Protein AF-A0A814CI41-F1 (afdb_monomer_lite)

Secondary structure (DSSP, 8-state):
-----S--HHHHHHHIIIIITT-SSS---EEEEE-TTSSHHHHHHHSSS-EEEEESS--GGG--TT-SEEEEEEE-GGGTTTTTPPPHHHHHH--S-EEEE-TT--EEEE---S-EEEEESSPPPTTSSSSPPEEE--SHHHHHHHHHHHHHHHHHHHHHHTT-TT--------SEEEETTEEEEEETTEEEEEE---TT-------TTSS--HHHHHHHHHHHHHHHHHH-SSHHHHHHHHHHHHHHHHHTT--HHHHHHHHHHHHHHTT-HHHHHH--HHHHHHHHHHHHHHHHHHHGGGS----SSSSSSSS--S----------

Radius of gyration: 30.81 Å; chains: 1; bounding box: 78×93×75 Å

Organism: NCBI:txid392033

pLDDT: mean 75.61, std 17.95, range [30.77, 96.94]

InterPro domains:
  IPR027417 P-loop containing nucleoside triphosphate hydrolase [G3DSA:3.40.50.300] (6-83)
  IPR027417 P-loop containing nucleoside triphosphate hydrolase [SSF52540] (20-53)
  IPR058912 Helix-turn-helix domain, animal [PF26215] (204-264)

Sequence (328 aa):
MYSNNGATSREVVNHWINKEFNCTLQAKHLILIGSPGTGKTSFAKSLPSHYNYFNGKWRLNLWKNFARYSAFDNIGWDQFEEKGYPKKKDISTQDEPFNATDDIEIVLGIDCTQPAIIFSKPGPPEGTLGRQPITYEDRCEAALWRQRAIIYRMALIDQENEKDSNNHINYTIHESIEFLDVLIENVEGKLNTTVFRKPAAEPYILPYTSNHPRLTHSNTIYTALLRGIRLCSDVHTFDQERLNIEIALFFNGYPRNFIRRHFKEFFKNHNSSPIYQNLDEQRYKELHLQLVNESLTDDQRQLPSNQQSVTEQHKNSHTKEKPKNEKK

Structure (mmCIF, N/CA/C/O backbone):
data_AF-A0A814CI41-F1
#
_entry.id   AF-A0A814CI41-F1
#
loop_
_atom_site.group_PDB
_atom_site.id
_atom_site.type_symbol
_atom_site.label_atom_id
_atom_site.label_alt_id
_atom_site.label_comp_id
_atom_site.label_asym_id
_atom_site.label_entity_id
_atom_site.label_seq_id
_atom_site.pdbx_PDB_ins_code
_atom_site.Cartn_x
_atom_site.Cartn_y
_atom_site.Cartn_z
_atom_site.occupancy
_atom_site.B_iso_or_equiv
_atom_site.auth_seq_id
_atom_site.auth_comp_id
_atom_site.auth_asym_id
_atom_site.auth_atom_id
_atom_site.pdbx_PDB_model_num
ATOM 1 N N . MET A 1 1 ? -29.835 -0.882 37.837 1.00 30.77 1 MET A N 1
ATOM 2 C CA . MET A 1 1 ? -30.710 -2.048 38.018 1.00 30.77 1 MET A CA 1
ATOM 3 C C . MET A 1 1 ? -31.081 -2.569 36.643 1.00 30.77 1 MET A C 1
ATOM 5 O O . MET A 1 1 ? -31.847 -1.906 35.969 1.00 30.77 1 MET A O 1
ATOM 9 N N . TYR A 1 2 ? -30.499 -3.687 36.215 1.00 37.66 2 TYR A N 1
ATOM 10 C CA . TYR A 1 2 ? -31.101 -4.566 35.210 1.00 37.66 2 TYR A CA 1
ATOM 11 C C . TYR A 1 2 ? -30.795 -5.984 35.687 1.00 37.66 2 TYR A C 1
ATOM 13 O O . TYR A 1 2 ? -29.678 -6.474 35.566 1.00 37.66 2 TYR A O 1
ATOM 21 N N . SER A 1 3 ? -31.768 -6.536 36.405 1.00 36.75 3 SER A N 1
ATOM 22 C CA . SER A 1 3 ? -31.890 -7.963 36.686 1.00 36.75 3 SER A CA 1
ATOM 23 C C . SER A 1 3 ? -32.434 -8.629 35.419 1.00 36.75 3 SER A C 1
ATOM 25 O O . SER A 1 3 ? -33.199 -7.988 34.698 1.00 36.75 3 SER A O 1
ATOM 27 N N . ASN A 1 4 ? -32.021 -9.868 35.152 1.00 41.38 4 ASN A N 1
ATOM 28 C CA . ASN A 1 4 ? -32.371 -10.708 34.000 1.00 41.38 4 ASN A CA 1
ATOM 29 C C . ASN A 1 4 ? -33.882 -10.757 33.686 1.00 41.38 4 ASN A C 1
ATOM 31 O O . ASN A 1 4 ? -34.562 -11.720 34.023 1.00 41.38 4 ASN A O 1
ATOM 35 N N . ASN A 1 5 ? -34.407 -9.757 32.977 1.00 44.66 5 ASN A N 1
ATOM 36 C CA . ASN A 1 5 ? -35.776 -9.750 32.454 1.00 44.66 5 ASN A CA 1
ATOM 37 C C . ASN A 1 5 ? -35.807 -10.254 31.001 1.00 44.66 5 ASN A C 1
ATOM 39 O O . ASN A 1 5 ? -36.331 -9.575 30.125 1.00 44.66 5 ASN A O 1
ATOM 43 N N . GLY A 1 6 ? -35.186 -11.405 30.722 1.00 52.41 6 GLY A N 1
ATOM 44 C CA . GLY A 1 6 ? -35.285 -12.087 29.420 1.00 52.41 6 GLY A CA 1
ATOM 45 C C . GLY A 1 6 ? -34.717 -11.343 28.201 1.00 52.41 6 GLY A C 1
ATOM 46 O O . GLY A 1 6 ? -34.861 -11.833 27.087 1.00 52.41 6 GLY A O 1
ATOM 47 N N . ALA A 1 7 ? -34.079 -10.185 28.389 1.00 58.47 7 ALA A N 1
ATOM 48 C CA . ALA A 1 7 ? -33.461 -9.436 27.304 1.00 58.47 7 ALA A CA 1
ATOM 49 C C . ALA A 1 7 ? -32.218 -10.172 26.792 1.00 58.47 7 ALA A C 1
ATOM 51 O O . ALA A 1 7 ? -31.351 -10.578 27.568 1.00 58.47 7 ALA A O 1
ATOM 52 N N . THR A 1 8 ? -32.118 -10.316 25.476 1.00 72.25 8 THR A N 1
ATOM 53 C CA . THR A 1 8 ? -30.939 -10.899 24.829 1.00 72.25 8 THR A CA 1
ATOM 54 C C . THR A 1 8 ? -29.715 -9.999 25.039 1.00 72.25 8 THR A C 1
ATOM 56 O O . THR A 1 8 ? -29.840 -8.773 25.109 1.00 72.25 8 THR A O 1
ATOM 59 N N . SER A 1 9 ? -28.503 -10.569 25.061 1.00 67.56 9 SER A N 1
ATOM 60 C CA . SER A 1 9 ? -27.244 -9.799 25.141 1.00 67.56 9 SER A CA 1
ATOM 61 C C . SER A 1 9 ? -27.184 -8.672 24.097 1.00 67.56 9 SER A C 1
ATOM 63 O O . SER A 1 9 ? -26.696 -7.573 24.364 1.00 67.56 9 SER A O 1
ATOM 65 N N . ARG A 1 10 ? -27.776 -8.911 22.921 1.00 66.81 10 ARG A N 1
ATOM 66 C CA . ARG A 1 10 ? -27.940 -7.941 21.834 1.00 66.81 10 ARG A CA 1
ATOM 67 C C . ARG A 1 10 ? -28.799 -6.731 22.213 1.00 66.81 10 ARG A C 1
ATOM 69 O O . ARG A 1 10 ? -28.442 -5.607 21.862 1.00 66.81 10 ARG A O 1
ATOM 76 N N . GLU A 1 11 ? -29.928 -6.933 22.883 1.00 74.81 11 GLU A N 1
ATOM 77 C CA . GLU A 1 11 ? -30.830 -5.846 23.291 1.00 74.81 11 GLU A CA 1
ATOM 78 C C . GLU A 1 11 ? -30.194 -4.969 24.364 1.00 74.81 11 GLU A C 1
ATOM 80 O O . GLU A 1 11 ? -30.285 -3.743 24.284 1.00 74.81 11 GLU A O 1
ATOM 85 N N . VAL A 1 12 ? -29.477 -5.580 25.309 1.00 74.31 12 VAL A N 1
ATOM 86 C CA . VAL A 1 12 ? -28.766 -4.858 26.371 1.00 74.31 12 VAL A CA 1
ATOM 87 C C . VAL A 1 12 ? -27.669 -3.966 25.786 1.00 74.31 12 VAL A C 1
ATOM 89 O O . VAL A 1 12 ? -27.582 -2.789 26.136 1.00 74.31 12 VAL A O 1
ATOM 92 N N . VAL A 1 13 ? -26.872 -4.485 24.844 1.00 76.25 13 VAL A N 1
ATOM 93 C CA . VAL A 1 13 ? -25.817 -3.701 24.179 1.00 76.25 13 VAL A CA 1
ATOM 94 C C . VAL A 1 13 ? -26.411 -2.586 23.318 1.00 76.25 13 VAL A C 1
ATOM 96 O O . VAL A 1 13 ? -25.963 -1.447 23.407 1.00 76.25 13 VAL A O 1
ATOM 99 N N . ASN A 1 14 ? -27.445 -2.868 22.519 1.00 75.94 14 ASN A N 1
ATOM 100 C CA . ASN A 1 14 ? -28.095 -1.845 21.693 1.00 75.94 14 ASN A CA 1
ATOM 101 C C . ASN A 1 14 ? -28.719 -0.731 22.548 1.00 75.94 14 ASN A C 1
ATOM 103 O O . ASN A 1 14 ? -28.610 0.447 22.213 1.00 75.94 14 ASN A O 1
ATOM 107 N N . HIS A 1 15 ? -29.360 -1.091 23.661 1.00 79.12 15 HIS A N 1
ATOM 108 C CA . HIS A 1 15 ? -29.884 -0.119 24.612 1.00 79.12 15 HIS A CA 1
ATOM 109 C C . HIS A 1 15 ? -28.763 0.746 25.189 1.00 79.12 15 HIS A C 1
ATOM 111 O O . HIS A 1 15 ? -28.891 1.968 25.222 1.00 79.12 15 HIS A O 1
ATOM 117 N N . TRP A 1 16 ? -27.652 0.123 25.588 1.00 82.81 16 TRP A N 1
ATOM 118 C CA . TRP A 1 16 ? -26.494 0.836 26.109 1.00 82.81 16 TRP A CA 1
ATOM 119 C C . TRP A 1 16 ? -25.911 1.814 25.083 1.00 82.81 16 TRP A C 1
ATOM 121 O O . TRP A 1 16 ? -25.739 2.984 25.406 1.00 82.81 16 TRP A O 1
ATOM 131 N N . ILE A 1 17 ? -25.694 1.391 23.833 1.00 79.06 17 ILE A N 1
ATOM 132 C CA . ILE A 1 17 ? -25.178 2.268 22.766 1.00 79.06 17 ILE A CA 1
ATOM 133 C C . ILE A 1 17 ? -26.119 3.456 22.532 1.00 79.06 17 ILE A C 1
ATOM 135 O O . ILE A 1 17 ? -25.678 4.599 22.447 1.00 79.06 17 ILE A O 1
ATOM 139 N N . ASN A 1 18 ? -27.423 3.204 22.432 1.00 78.31 18 ASN A N 1
ATOM 140 C CA . ASN A 1 18 ? -28.362 4.247 22.031 1.00 78.31 18 ASN A CA 1
ATOM 141 C C . ASN A 1 18 ? -28.692 5.219 23.168 1.00 78.31 18 ASN A C 1
ATOM 143 O O . ASN A 1 18 ? -28.863 6.411 22.911 1.00 78.31 18 ASN A O 1
ATOM 147 N N . LYS A 1 19 ? -28.788 4.727 24.410 1.00 76.75 19 LYS A N 1
ATOM 148 C CA . LYS A 1 19 ? -29.213 5.533 25.563 1.00 76.75 19 LYS A CA 1
ATOM 149 C C . LYS A 1 19 ? -28.080 5.952 26.485 1.00 76.75 19 LYS A C 1
ATOM 151 O O . LYS A 1 19 ? -28.094 7.075 26.956 1.00 76.75 19 LYS A O 1
ATOM 156 N N . GLU A 1 20 ? -27.126 5.072 26.764 1.00 74.75 20 GLU A N 1
ATOM 157 C CA . GLU A 1 20 ? -26.154 5.276 27.847 1.00 74.75 20 GLU A CA 1
ATOM 158 C C . GLU A 1 20 ? -24.816 5.811 27.328 1.00 74.75 20 GLU A C 1
ATOM 160 O O . GLU A 1 20 ? -24.228 6.693 27.941 1.00 74.75 20 GLU A O 1
ATOM 165 N N . PHE A 1 21 ? -24.358 5.346 26.163 1.00 75.94 21 PHE A N 1
ATOM 166 C CA . PHE A 1 21 ? -23.119 5.805 25.523 1.00 75.94 21 PHE A CA 1
ATOM 167 C C . PHE A 1 21 ? -23.202 7.252 25.006 1.00 75.94 21 PHE A C 1
ATOM 169 O O . PHE A 1 21 ? -22.187 7.923 24.807 1.00 75.94 21 PHE A O 1
ATOM 176 N N . ASN A 1 22 ? -24.419 7.745 24.777 1.00 69.50 22 ASN A N 1
ATOM 177 C CA . ASN A 1 22 ? -24.675 9.130 24.387 1.00 69.50 22 ASN A CA 1
ATOM 178 C C . ASN A 1 22 ? -24.911 10.060 25.589 1.00 69.50 22 ASN A C 1
ATOM 180 O O . ASN A 1 22 ? -24.949 11.274 25.404 1.00 69.50 22 ASN A O 1
ATOM 184 N N . CYS A 1 23 ? -25.058 9.526 26.805 1.00 67.56 23 CYS A N 1
ATOM 185 C CA . CYS A 1 23 ? -25.254 10.330 28.007 1.00 67.56 23 CYS A CA 1
ATOM 186 C C . CYS A 1 23 ? -23.907 10.733 28.615 1.00 67.56 23 CYS A C 1
ATOM 188 O O . CYS A 1 23 ? -23.109 9.880 28.981 1.00 67.56 23 CYS A O 1
ATOM 190 N N . THR A 1 24 ? -23.680 12.037 28.774 1.00 56.06 24 THR A N 1
ATOM 191 C CA . THR A 1 24 ? -22.431 12.605 29.315 1.00 56.06 24 THR A CA 1
ATOM 192 C C . THR A 1 24 ? -22.417 12.756 30.836 1.00 56.06 24 THR A C 1
ATOM 194 O O . THR A 1 24 ? -21.354 12.928 31.413 1.00 56.06 24 THR A O 1
ATOM 197 N N . LEU A 1 25 ? -23.581 12.707 31.495 1.00 57.28 25 LEU A N 1
ATOM 198 C CA . LEU A 1 25 ? -23.703 13.012 32.928 1.00 57.28 25 LEU A CA 1
ATOM 199 C C . LEU A 1 25 ? -23.540 11.792 33.847 1.00 57.28 25 LEU A C 1
ATOM 201 O O . LEU A 1 25 ? -23.241 11.970 35.020 1.00 57.28 25 LEU A O 1
ATOM 205 N N . GLN A 1 26 ? -23.787 10.578 33.343 1.00 62.91 26 GLN A N 1
ATOM 206 C CA . GLN A 1 26 ? -23.716 9.312 34.095 1.00 62.91 26 GLN A CA 1
ATOM 207 C C . GLN A 1 26 ? -23.470 8.142 33.132 1.00 62.91 26 GLN A C 1
ATOM 209 O O . GLN A 1 26 ? -24.287 7.222 33.003 1.00 62.91 26 GLN A O 1
ATOM 214 N N . ALA A 1 27 ? -22.389 8.220 32.366 1.00 59.88 27 ALA A N 1
ATOM 215 C CA . ALA A 1 27 ? -22.068 7.226 31.359 1.00 59.88 27 ALA A CA 1
ATOM 216 C C . ALA A 1 27 ? -21.807 5.856 32.004 1.00 59.88 27 ALA A C 1
ATOM 218 O O . ALA A 1 27 ? -20.816 5.622 32.687 1.00 59.88 27 ALA A O 1
ATOM 219 N N . LYS A 1 28 ? -22.702 4.898 31.766 1.00 71.12 28 LYS A N 1
ATOM 220 C CA . LYS A 1 28 ? -22.572 3.558 32.346 1.00 71.12 28 LYS A CA 1
ATOM 221 C C . LYS A 1 28 ? -21.437 2.793 31.675 1.00 71.12 28 LYS A C 1
ATOM 223 O O . LYS A 1 28 ? -21.312 2.814 30.454 1.00 71.12 28 LYS A O 1
ATOM 228 N N . HIS A 1 29 ? -20.672 2.035 32.450 1.00 81.69 29 HIS A N 1
ATOM 229 C CA . HIS A 1 29 ? -19.663 1.123 31.907 1.00 81.69 29 HIS A CA 1
ATOM 230 C C . HIS A 1 29 ? -20.308 -0.119 31.289 1.00 81.69 29 HIS A C 1
ATOM 232 O O . HIS A 1 29 ? -21.340 -0.604 31.765 1.00 81.69 29 HIS A O 1
ATOM 238 N N . LEU A 1 30 ? -19.672 -0.651 30.248 1.00 84.25 30 LEU A N 1
ATOM 239 C CA . LEU A 1 30 ? -20.045 -1.905 29.607 1.00 84.25 30 LEU A CA 1
ATOM 240 C C . LEU A 1 30 ? -18.959 -2.945 29.879 1.00 84.25 30 LEU A C 1
ATOM 242 O O . LEU A 1 30 ? -17.800 -2.748 29.525 1.00 84.25 30 LEU A O 1
ATOM 246 N N . ILE A 1 31 ? -19.328 -4.069 30.488 1.00 84.00 31 ILE A N 1
ATOM 247 C CA . ILE A 1 31 ? -18.398 -5.174 30.738 1.00 84.00 31 ILE A CA 1
ATOM 248 C C . ILE A 1 31 ? -18.774 -6.327 29.826 1.00 84.00 31 ILE A C 1
ATOM 250 O O . ILE A 1 31 ? -19.887 -6.849 29.901 1.00 84.00 31 ILE A O 1
ATOM 254 N N . LEU A 1 32 ? -17.833 -6.714 28.970 1.00 82.38 32 LEU A N 1
ATOM 255 C CA . LEU A 1 32 ? -18.006 -7.789 28.004 1.00 82.38 32 LEU A CA 1
ATOM 256 C C . LEU A 1 32 ? -17.125 -8.971 28.405 1.00 82.38 32 LEU A C 1
ATOM 258 O O . LEU A 1 32 ? -15.894 -8.878 28.396 1.00 82.38 32 LEU A O 1
ATOM 262 N N . ILE A 1 33 ? -17.759 -10.098 28.726 1.00 82.06 33 ILE A N 1
ATOM 263 C CA . ILE A 1 33 ? -17.076 -11.327 29.134 1.00 82.06 33 ILE A CA 1
ATOM 264 C C . ILE A 1 33 ? -17.203 -12.363 28.021 1.00 82.06 33 ILE A C 1
ATOM 266 O O . ILE A 1 33 ? -18.287 -12.624 27.510 1.00 82.06 33 ILE A O 1
ATOM 270 N N . GLY A 1 34 ? -16.086 -12.982 27.643 1.00 75.19 34 GLY A N 1
ATOM 271 C CA . GLY A 1 34 ? -16.104 -14.105 26.707 1.00 75.19 34 GLY A CA 1
ATOM 272 C C . GLY A 1 34 ? -14.714 -14.596 26.317 1.00 75.19 34 GLY A C 1
ATOM 273 O O . GLY A 1 34 ? -13.706 -13.916 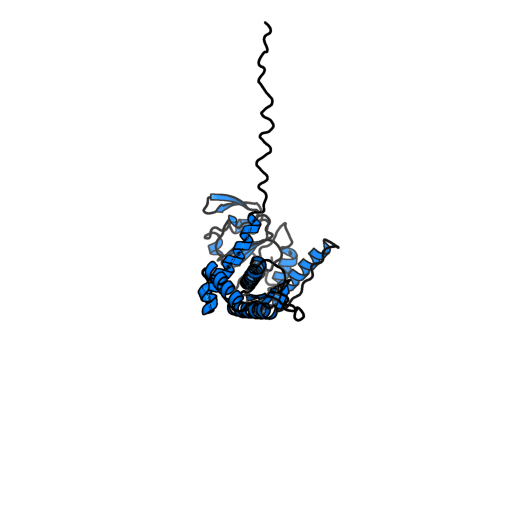26.538 1.00 75.19 34 GLY A O 1
ATOM 274 N N . SER A 1 35 ? -14.653 -15.762 25.678 1.00 76.00 35 SER A N 1
ATOM 275 C CA . SER A 1 35 ? -13.421 -16.391 25.170 1.00 76.00 35 SER A CA 1
ATOM 276 C C . SER A 1 35 ? -12.645 -15.508 24.174 1.00 76.00 35 SER A C 1
ATOM 278 O O . SER A 1 35 ? -13.193 -14.535 23.650 1.00 76.00 35 SER A O 1
ATOM 280 N N . PRO A 1 36 ? -11.342 -15.753 23.916 1.00 73.81 36 PRO A N 1
ATOM 281 C CA . PRO A 1 36 ? -10.613 -14.995 22.901 1.00 73.81 36 PRO A CA 1
ATOM 282 C C . PRO A 1 36 ? -11.243 -15.278 21.531 1.00 73.81 36 PRO A C 1
ATOM 284 O O . PRO A 1 36 ? -11.780 -16.360 21.308 1.00 73.81 36 PRO A O 1
ATOM 287 N N . GLY A 1 37 ? -11.213 -14.304 20.623 1.00 73.12 37 GLY A N 1
ATOM 288 C CA . GLY A 1 37 ? -11.790 -14.476 19.285 1.00 73.12 37 GLY A CA 1
ATOM 289 C C . GLY A 1 37 ? -13.312 -14.305 19.192 1.00 73.12 37 GLY A C 1
ATOM 290 O O . GLY A 1 37 ? -13.844 -14.375 18.092 1.00 73.12 37 GLY A O 1
ATOM 291 N N . THR A 1 38 ? -14.020 -13.986 20.283 1.00 75.69 38 THR A N 1
ATOM 292 C CA . THR A 1 38 ? -15.470 -13.687 20.240 1.00 75.69 38 THR A CA 1
ATOM 293 C C . THR A 1 38 ? -15.813 -12.303 19.665 1.00 75.69 38 THR A C 1
ATOM 295 O O . THR A 1 38 ? -16.943 -11.851 19.769 1.00 75.69 38 THR A O 1
ATOM 298 N N . GLY A 1 39 ? -14.844 -11.577 19.098 1.00 77.81 39 GLY A N 1
ATOM 299 C CA . GLY A 1 39 ? -15.084 -10.268 18.477 1.00 77.81 39 GLY A CA 1
ATOM 300 C C . GLY A 1 39 ? -15.233 -9.086 19.444 1.00 77.81 39 GLY A C 1
ATOM 301 O O . GLY A 1 39 ? -15.402 -7.965 18.984 1.00 77.81 39 GLY A O 1
ATOM 302 N N . LYS A 1 40 ? -15.094 -9.291 20.761 1.00 83.25 40 LYS A N 1
ATOM 303 C CA . LYS A 1 40 ? -15.156 -8.236 21.795 1.00 83.25 40 LYS A CA 1
ATOM 304 C C . LYS A 1 40 ? -14.287 -7.010 21.477 1.00 83.25 40 LYS A C 1
ATOM 306 O O . LYS A 1 40 ? -14.782 -5.889 21.411 1.00 83.25 40 LYS A O 1
ATOM 311 N N . THR A 1 41 ? -13.004 -7.232 21.204 1.00 82.31 41 THR A N 1
ATOM 312 C CA . THR A 1 41 ? -12.058 -6.171 20.838 1.00 82.31 41 THR A CA 1
ATOM 313 C C . THR A 1 41 ? -12.484 -5.458 19.556 1.00 82.31 41 THR A C 1
ATOM 315 O O . THR A 1 41 ? -12.445 -4.233 19.480 1.00 82.31 41 THR A O 1
ATOM 318 N N . SER A 1 42 ? -12.920 -6.219 18.546 1.00 78.56 42 SER A N 1
ATOM 319 C CA . SER A 1 42 ? -13.418 -5.669 17.282 1.00 78.56 42 SER A CA 1
ATOM 320 C C . SER A 1 42 ? -14.662 -4.809 17.495 1.00 78.56 42 SER A C 1
ATOM 322 O O . SER A 1 42 ? -14.771 -3.764 16.866 1.00 78.56 42 SER A O 1
ATOM 324 N N . PHE A 1 43 ? -15.546 -5.198 18.417 1.00 82.81 43 PHE A N 1
ATOM 325 C CA . PHE A 1 43 ? -16.722 -4.424 18.794 1.00 82.81 43 PHE A CA 1
ATOM 326 C C . PHE A 1 43 ? -16.343 -3.069 19.403 1.00 82.81 43 PHE A C 1
ATOM 328 O O . PHE A 1 43 ? -16.763 -2.050 18.858 1.00 82.81 43 PHE A O 1
ATOM 335 N N . ALA A 1 44 ? -15.500 -3.007 20.446 1.00 85.19 44 ALA A N 1
ATOM 336 C CA . ALA A 1 44 ? -15.123 -1.694 20.992 1.00 85.19 44 ALA A CA 1
ATOM 337 C C . ALA A 1 44 ? -14.396 -0.839 19.961 1.00 85.19 44 ALA A C 1
ATOM 339 O O . ALA A 1 44 ? -14.627 0.358 19.921 1.00 85.19 44 ALA A O 1
ATOM 340 N N . LYS A 1 45 ? -13.558 -1.425 19.099 1.00 82.25 45 LYS A N 1
ATOM 341 C CA . LYS A 1 45 ? -12.884 -0.674 18.027 1.00 82.25 45 LYS A CA 1
ATOM 342 C C . LYS A 1 45 ? -13.829 -0.218 16.910 1.00 82.25 45 LYS A C 1
ATOM 344 O O . LYS A 1 45 ? -13.440 0.630 16.113 1.00 82.25 45 LYS A O 1
ATOM 349 N N . SER A 1 46 ? -15.027 -0.798 16.821 1.00 79.44 46 SER A N 1
ATOM 350 C CA . SER A 1 46 ? -16.041 -0.438 15.825 1.00 79.44 46 SER A CA 1
ATOM 351 C C . SER A 1 46 ? -16.953 0.704 16.261 1.00 79.44 46 SER A C 1
ATOM 353 O O . SER A 1 46 ? -17.659 1.248 15.413 1.00 79.44 46 SER A O 1
ATOM 355 N N . LEU A 1 47 ? -16.958 1.065 17.551 1.00 82.19 47 LEU A N 1
ATOM 356 C CA . LEU A 1 47 ? -17.788 2.165 18.026 1.00 82.19 47 LEU A CA 1
ATOM 357 C C . LEU A 1 47 ? -17.290 3.494 17.444 1.00 82.19 47 LEU A C 1
ATOM 359 O O . LEU A 1 47 ? -16.081 3.714 17.336 1.00 82.19 47 LEU A O 1
ATOM 363 N N . PRO A 1 48 ? -18.211 4.388 17.061 1.00 65.69 48 PRO A N 1
ATOM 364 C CA . PRO A 1 48 ? -17.842 5.680 16.519 1.00 65.69 48 PRO A CA 1
ATOM 365 C C . PRO A 1 48 ? -17.312 6.569 17.643 1.00 65.69 48 PRO A C 1
ATOM 367 O O . PRO A 1 48 ? -17.957 6.680 18.687 1.00 65.69 48 PRO A O 1
ATOM 370 N N . SER A 1 49 ? -16.176 7.228 17.387 1.00 78.69 49 SER A N 1
ATOM 371 C CA . SER A 1 49 ? -15.504 8.305 18.149 1.00 78.69 49 SER A CA 1
ATOM 372 C C . SER A 1 49 ? -14.055 7.966 18.490 1.00 78.69 49 SER A C 1
ATOM 374 O O . SER A 1 49 ? -13.617 6.824 18.391 1.00 78.69 49 SER A O 1
ATOM 376 N N . HIS A 1 50 ? -13.292 8.980 18.897 1.00 81.69 50 HIS A N 1
ATOM 377 C CA . HIS A 1 50 ? -11.977 8.766 19.488 1.00 81.69 50 HIS A CA 1
ATOM 378 C C . HIS A 1 50 ? -12.108 7.959 20.779 1.00 81.69 50 HIS A C 1
ATOM 380 O O . HIS A 1 50 ? -13.026 8.185 21.565 1.00 81.69 50 HIS A O 1
ATOM 386 N N . TYR A 1 51 ? -11.188 7.031 21.005 1.00 89.69 51 TYR A N 1
ATOM 387 C CA . TYR A 1 51 ? -11.175 6.205 22.203 1.00 89.69 51 TYR A CA 1
ATOM 388 C C . TYR A 1 51 ? -9.761 5.980 22.702 1.00 89.69 51 TYR A C 1
ATOM 390 O O . TYR A 1 51 ? -8.804 5.971 21.922 1.00 89.69 51 TYR A O 1
ATOM 398 N N . ASN A 1 52 ? -9.651 5.758 24.005 1.00 88.50 52 ASN A N 1
ATOM 399 C CA . ASN A 1 52 ? -8.439 5.228 24.604 1.00 88.50 52 ASN A CA 1
ATOM 400 C C . ASN A 1 52 ? -8.490 3.701 24.529 1.00 88.50 52 ASN A C 1
ATOM 402 O O . ASN A 1 52 ? -9.538 3.100 24.768 1.00 88.50 52 ASN A O 1
ATOM 406 N N . TYR A 1 53 ? -7.379 3.056 24.184 1.00 91.12 53 TYR A N 1
ATOM 407 C CA . TYR A 1 53 ? -7.311 1.600 24.092 1.00 91.12 53 TYR A CA 1
ATOM 408 C C . TYR A 1 53 ? -6.096 1.074 24.833 1.00 91.12 53 TYR A C 1
ATOM 410 O O . TYR A 1 53 ? -4.960 1.417 24.503 1.00 91.12 53 TYR A O 1
ATOM 418 N N . PHE A 1 54 ? -6.349 0.187 25.786 1.00 88.88 54 PHE A N 1
ATOM 419 C CA . PHE A 1 54 ? -5.330 -0.420 26.623 1.00 88.88 54 PHE A CA 1
ATOM 420 C C . PHE A 1 54 ? -5.423 -1.932 26.504 1.00 88.88 54 PHE A C 1
ATOM 422 O O . PHE A 1 54 ? -6.501 -2.501 26.623 1.00 88.88 54 PHE A O 1
ATOM 429 N N . ASN A 1 55 ? -4.295 -2.591 26.248 1.00 88.25 55 ASN A N 1
ATOM 430 C CA . ASN A 1 55 ? -4.236 -4.041 26.086 1.00 88.25 55 ASN A CA 1
ATOM 431 C C . ASN A 1 55 ? -3.272 -4.631 27.112 1.00 88.25 55 ASN A C 1
ATOM 433 O O . ASN A 1 55 ? -2.066 -4.688 26.875 1.00 88.25 55 ASN A O 1
ATOM 437 N N . GLY A 1 56 ? -3.794 -5.017 28.273 1.00 83.75 56 GLY A N 1
ATOM 438 C CA . GLY A 1 56 ? -3.024 -5.667 29.332 1.00 83.75 56 GLY A CA 1
ATOM 439 C C . GLY A 1 56 ? -1.988 -4.788 30.043 1.00 83.75 56 GLY A C 1
ATOM 440 O O . GLY A 1 56 ? -1.437 -5.240 31.041 1.00 83.75 56 GLY A O 1
ATOM 441 N N . LYS A 1 57 ? -1.735 -3.555 29.583 1.00 83.38 57 LYS A N 1
ATOM 442 C CA . LYS A 1 57 ? -0.857 -2.566 30.231 1.00 83.38 57 LYS A CA 1
ATOM 443 C C . LYS A 1 57 ? -1.431 -1.156 30.125 1.00 83.38 57 LYS A C 1
ATOM 445 O O . LYS A 1 57 ? -1.777 -0.717 29.025 1.00 83.38 57 LYS A O 1
ATOM 450 N N . TRP A 1 58 ? -1.493 -0.471 31.260 1.00 81.81 58 TRP A N 1
ATOM 451 C CA . TRP A 1 58 ? -1.777 0.954 31.314 1.00 81.81 58 TRP A CA 1
ATOM 452 C C . TRP A 1 58 ? -0.568 1.742 30.804 1.00 81.81 58 TRP A C 1
ATOM 454 O O . TRP A 1 58 ? 0.571 1.320 31.000 1.00 81.81 58 TRP A O 1
ATOM 464 N N . ARG A 1 59 ? -0.820 2.841 30.089 1.00 83.06 59 ARG A N 1
ATOM 465 C CA . ARG A 1 59 ? 0.214 3.789 29.661 1.00 83.06 59 ARG A CA 1
ATOM 466 C C . ARG A 1 59 ? -0.382 5.181 29.595 1.00 83.06 59 ARG A C 1
ATOM 468 O O . ARG A 1 59 ? -1.295 5.419 28.801 1.00 83.06 59 ARG A O 1
ATOM 475 N N . LEU A 1 60 ? 0.154 6.102 30.380 1.00 82.56 60 LEU A N 1
ATOM 476 C CA . LEU A 1 60 ? -0.411 7.440 30.508 1.00 82.56 60 LEU A CA 1
ATOM 477 C C . LEU A 1 60 ? -0.263 8.259 29.219 1.00 82.56 60 LEU A C 1
ATOM 479 O O . LEU A 1 60 ? -1.143 9.036 28.870 1.00 82.56 60 LEU A O 1
ATOM 483 N N . ASN A 1 61 ? 0.801 8.023 28.448 1.00 79.88 61 ASN A N 1
ATOM 484 C CA . ASN A 1 61 ? 1.029 8.696 27.165 1.00 79.88 61 ASN A CA 1
ATOM 485 C C . ASN A 1 61 ? 0.011 8.329 26.066 1.00 79.88 61 ASN A C 1
ATOM 487 O O . ASN A 1 61 ? -0.066 9.017 25.050 1.00 79.88 61 ASN A O 1
ATOM 491 N N . LEU A 1 62 ? -0.753 7.246 26.245 1.00 82.81 62 LEU A N 1
ATOM 492 C CA . LEU A 1 62 ? -1.840 6.864 25.342 1.00 82.81 62 LEU A CA 1
ATOM 493 C C . LEU A 1 62 ? -3.187 7.460 25.766 1.00 82.81 62 LEU A C 1
ATOM 495 O O . LEU A 1 62 ? -4.147 7.370 24.999 1.00 82.81 62 LEU A O 1
ATOM 499 N N . TRP A 1 63 ? -3.264 8.054 26.961 1.00 84.75 63 TRP A N 1
ATOM 500 C CA . TRP A 1 63 ? -4.487 8.644 27.479 1.00 84.75 63 TRP A CA 1
ATOM 501 C C . TRP A 1 63 ? -4.809 9.966 26.782 1.00 84.75 63 TRP A C 1
ATOM 503 O O . TRP A 1 63 ? -3.978 10.869 26.679 1.00 84.75 63 TRP A O 1
ATOM 513 N N . LYS A 1 64 ? -6.052 10.093 26.324 1.00 83.62 64 LYS A N 1
ATOM 514 C CA . LYS A 1 64 ? -6.588 11.296 25.693 1.00 83.62 64 LYS A CA 1
ATOM 515 C C . LYS A 1 64 ? -7.845 11.722 26.442 1.00 83.62 64 LYS A C 1
ATOM 517 O O . LYS A 1 64 ? -8.856 11.028 26.382 1.00 83.62 64 LYS A O 1
ATOM 522 N N . ASN A 1 65 ? -7.807 12.895 27.080 1.00 80.88 65 ASN A N 1
ATOM 523 C CA . ASN A 1 65 ? -8.973 13.476 27.767 1.00 80.88 65 ASN A CA 1
ATOM 524 C C . ASN A 1 65 ? -10.133 13.799 26.809 1.00 80.88 65 ASN A C 1
ATOM 526 O O . ASN A 1 65 ? -11.270 13.896 27.238 1.00 80.88 65 ASN A O 1
ATOM 530 N N . PHE A 1 66 ? -9.868 13.925 25.506 1.00 81.12 66 PHE A N 1
ATOM 531 C CA . PHE A 1 66 ? -10.899 14.133 24.483 1.00 81.12 66 PHE A CA 1
ATOM 532 C C . PHE A 1 66 ? -11.441 12.829 23.877 1.00 81.12 66 PHE A C 1
ATOM 534 O O . PHE A 1 66 ? -12.244 12.873 22.943 1.00 81.12 66 PHE A O 1
ATOM 541 N N . ALA A 1 67 ? -10.970 11.663 24.337 1.00 83.62 67 ALA A N 1
ATOM 542 C CA . ALA A 1 67 ? -11.604 10.406 23.968 1.00 83.62 67 ALA A CA 1
ATOM 543 C C . ALA A 1 67 ? -13.087 10.441 24.372 1.00 83.62 67 ALA A C 1
ATOM 545 O O . ALA A 1 67 ? -13.502 11.211 25.224 1.00 83.62 67 ALA A O 1
ATOM 546 N N . ARG A 1 68 ? -13.924 9.640 23.724 1.00 82.94 68 ARG A N 1
ATOM 547 C CA . ARG A 1 68 ? -15.324 9.487 24.119 1.00 82.94 68 ARG A CA 1
ATOM 548 C C . ARG A 1 68 ? -15.514 8.305 25.051 1.00 82.94 68 ARG A C 1
ATOM 550 O O . ARG A 1 68 ? -16.473 8.279 25.805 1.00 82.94 68 ARG A O 1
ATOM 557 N N . TYR A 1 69 ? -14.650 7.304 24.957 1.00 87.69 69 TYR A N 1
ATOM 558 C CA . TYR A 1 69 ? -14.679 6.133 25.817 1.00 87.69 69 TYR A CA 1
ATOM 559 C C . TYR A 1 69 ? -13.290 5.526 25.944 1.00 87.69 69 TYR A C 1
ATOM 561 O O . TYR A 1 69 ? -12.399 5.772 25.126 1.00 87.69 69 TYR A O 1
ATOM 569 N N . SER A 1 70 ? -13.127 4.688 26.960 1.00 89.06 70 SER A N 1
ATOM 570 C CA . SER A 1 70 ? -11.895 3.936 27.189 1.00 89.06 70 SER A CA 1
ATOM 571 C C . SER A 1 70 ? -12.166 2.438 27.128 1.00 89.06 70 SER A C 1
ATOM 573 O O . SER A 1 70 ? -13.080 1.943 27.780 1.00 89.06 70 SER A O 1
ATOM 575 N N . ALA A 1 71 ? -11.387 1.714 26.330 1.00 91.00 71 ALA A N 1
ATOM 576 C CA . ALA A 1 71 ? -11.494 0.275 26.145 1.00 91.00 71 ALA A CA 1
ATOM 577 C C . ALA A 1 71 ? -10.302 -0.441 26.797 1.00 91.00 71 ALA A C 1
ATOM 579 O O . ALA A 1 71 ? -9.147 -0.201 26.440 1.00 91.00 71 ALA A O 1
ATOM 580 N N . PHE A 1 72 ? -10.598 -1.338 27.735 1.00 89.75 72 PHE A N 1
ATOM 581 C CA . PHE A 1 72 ? -9.626 -2.067 28.547 1.00 89.75 72 PHE A CA 1
ATOM 582 C C . PHE A 1 72 ? -9.660 -3.550 28.183 1.00 89.75 72 PHE A C 1
ATOM 584 O O . PHE A 1 72 ? -10.593 -4.255 28.561 1.00 89.75 72 PHE A O 1
ATOM 591 N N . ASP A 1 73 ? -8.671 -4.018 27.423 1.00 88.38 73 ASP A N 1
ATOM 592 C CA . ASP A 1 73 ? -8.583 -5.384 26.906 1.00 88.38 73 ASP A CA 1
ATOM 593 C C . ASP A 1 73 ? -7.549 -6.244 27.643 1.00 88.38 73 ASP A C 1
ATOM 595 O O . ASP A 1 73 ? -6.526 -5.745 28.113 1.00 88.38 73 ASP A O 1
ATOM 599 N N . ASN A 1 74 ? -7.808 -7.553 27.717 1.00 83.00 74 ASN A N 1
ATOM 600 C CA . ASN A 1 74 ? -6.953 -8.571 28.341 1.00 83.00 74 ASN A CA 1
ATOM 601 C C . ASN A 1 74 ? -6.510 -8.256 29.785 1.00 83.00 74 ASN A C 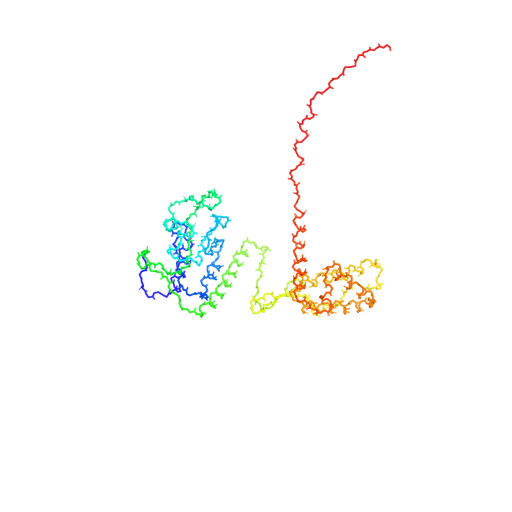1
ATOM 603 O O . ASN A 1 74 ? -5.358 -8.491 30.169 1.00 83.00 74 ASN A O 1
ATOM 607 N N . ILE A 1 75 ? -7.427 -7.743 30.609 1.00 81.31 75 ILE A N 1
ATOM 608 C CA . ILE A 1 75 ? -7.170 -7.461 32.027 1.00 81.31 75 ILE A CA 1
ATOM 609 C C . ILE A 1 75 ? -8.155 -8.260 32.875 1.00 81.31 75 ILE A C 1
ATOM 611 O O . ILE A 1 75 ? -9.374 -8.111 32.756 1.00 81.31 75 ILE A O 1
ATOM 615 N N . GLY A 1 76 ? -7.629 -9.130 33.737 1.00 79.56 76 GLY A N 1
ATOM 616 C CA . GLY A 1 76 ? -8.450 -9.783 34.749 1.00 79.56 76 GLY A CA 1
ATOM 617 C C . GLY A 1 76 ? -8.989 -8.750 35.722 1.00 79.56 76 GLY A C 1
ATOM 618 O O . GLY A 1 76 ? -8.265 -7.823 36.083 1.00 79.56 76 GLY A O 1
ATOM 619 N N . TRP A 1 77 ? -10.253 -8.890 36.124 1.00 77.56 77 TRP A N 1
ATOM 620 C CA . TRP A 1 77 ? -10.894 -7.921 37.008 1.00 77.56 77 TRP A CA 1
ATOM 621 C C . TRP A 1 77 ? -10.047 -7.690 38.259 1.00 77.56 77 TRP A C 1
ATOM 623 O O . TRP A 1 77 ? -9.787 -6.551 38.627 1.00 77.56 77 TRP A O 1
ATOM 633 N N . ASP A 1 78 ? -9.527 -8.750 38.863 1.00 79.19 78 ASP A N 1
ATOM 634 C CA . ASP A 1 78 ? -8.737 -8.674 40.097 1.00 79.19 78 ASP A CA 1
ATOM 635 C C . ASP A 1 78 ? -7.334 -8.084 39.886 1.00 79.19 78 ASP A C 1
ATOM 637 O O . ASP A 1 78 ? -6.764 -7.507 40.802 1.00 79.19 78 ASP A O 1
ATOM 641 N N . GLN A 1 79 ? -6.822 -8.133 38.655 1.00 79.94 79 GLN A N 1
ATOM 642 C CA . GLN A 1 79 ? -5.500 -7.623 38.273 1.00 79.94 79 GLN A CA 1
ATOM 643 C C . GLN A 1 79 ? -5.527 -6.168 37.790 1.00 79.94 79 GLN A C 1
ATOM 645 O O . GLN A 1 79 ? -4.510 -5.656 37.327 1.00 79.94 79 GLN A O 1
ATOM 650 N N . PHE A 1 80 ? -6.692 -5.517 37.809 1.00 80.62 80 PHE A N 1
ATOM 651 C CA . PHE A 1 80 ? -6.856 -4.179 37.246 1.00 80.62 80 PHE A CA 1
ATOM 652 C C . PHE A 1 80 ? -5.917 -3.178 37.939 1.00 80.62 80 PHE A C 1
ATOM 654 O O . PHE A 1 80 ? -5.094 -2.547 37.288 1.00 80.62 80 PHE A O 1
ATOM 661 N N . GLU A 1 81 ? -5.947 -3.126 39.269 1.00 82.88 81 GLU A N 1
ATOM 662 C CA . GLU A 1 81 ? -5.113 -2.208 40.057 1.00 82.88 81 GLU A CA 1
ATOM 663 C C . GLU A 1 81 ? -3.646 -2.669 40.120 1.00 82.88 81 GLU A C 1
ATOM 665 O O . GLU A 1 81 ? -2.740 -1.845 40.042 1.00 82.88 81 GLU A O 1
ATOM 670 N N . GLU A 1 82 ? -3.396 -3.984 40.157 1.00 81.94 82 GLU A N 1
ATOM 671 C CA . GLU A 1 82 ? -2.039 -4.559 40.135 1.00 81.94 82 GLU A CA 1
ATOM 672 C C . GLU A 1 82 ? -1.262 -4.167 38.867 1.00 81.94 82 GLU A C 1
ATOM 674 O O . GLU A 1 82 ? -0.053 -3.957 38.904 1.00 81.94 82 GLU A O 1
ATOM 679 N N . LYS A 1 83 ? -1.957 -4.029 37.733 1.00 78.62 83 LYS A N 1
ATOM 680 C CA . LYS A 1 83 ? -1.360 -3.658 36.441 1.00 78.62 83 LYS A CA 1
ATOM 681 C C . LYS A 1 83 ? -1.243 -2.145 36.221 1.00 78.62 83 LYS A C 1
ATOM 683 O O . LYS A 1 83 ? -1.060 -1.719 35.079 1.00 78.62 83 LYS A O 1
ATOM 688 N N . GLY A 1 84 ? -1.374 -1.353 37.285 1.00 77.12 84 GLY A N 1
ATOM 689 C CA . GLY A 1 84 ? -1.203 0.099 37.253 1.00 77.12 84 GLY A CA 1
ATOM 690 C C . GLY A 1 84 ? -2.367 0.860 36.618 1.00 77.12 84 GLY A C 1
ATOM 691 O O . GLY A 1 84 ? -2.215 2.033 36.288 1.00 77.12 84 GLY A O 1
ATOM 692 N N . TYR A 1 85 ? -3.527 0.223 36.418 1.00 81.69 85 TYR A N 1
ATOM 693 C CA . TYR A 1 85 ? -4.717 0.958 35.996 1.00 81.69 85 TYR A CA 1
ATOM 694 C C . TYR A 1 85 ? -5.295 1.774 37.159 1.00 81.69 85 TYR A C 1
ATOM 696 O O . TYR A 1 85 ? -5.101 1.412 38.324 1.00 81.69 85 TYR A O 1
ATOM 704 N N . PRO A 1 86 ? -6.063 2.839 36.862 1.00 79.62 86 PRO A N 1
ATOM 705 C CA . PRO A 1 86 ? -6.788 3.577 37.886 1.00 79.62 86 PRO A CA 1
ATOM 706 C C . PRO A 1 86 ? -7.685 2.686 38.744 1.00 79.62 86 PRO A C 1
ATOM 708 O O . PRO A 1 86 ? -8.171 1.649 38.279 1.00 79.62 86 PRO A O 1
ATOM 711 N N . LYS A 1 87 ? -7.957 3.110 39.984 1.00 82.00 87 LYS A N 1
ATOM 712 C CA . LYS A 1 87 ? -8.843 2.348 40.869 1.00 82.00 87 LYS A CA 1
ATOM 713 C C . LYS A 1 87 ? -10.200 2.188 40.206 1.00 82.00 87 LYS A C 1
ATOM 715 O O . LYS A 1 87 ? -10.746 3.119 39.612 1.00 82.00 87 LYS A O 1
ATOM 720 N N . LYS A 1 88 ? -10.788 1.002 40.354 1.00 79.06 88 LYS A N 1
ATOM 721 C CA . LYS A 1 88 ? -12.076 0.683 39.714 1.00 79.06 88 LYS A CA 1
ATOM 722 C C . LYS A 1 88 ? -13.167 1.665 40.117 1.00 79.06 88 LYS A C 1
ATOM 724 O O . LYS A 1 88 ? -14.030 1.975 39.301 1.00 79.06 88 LYS A O 1
ATOM 729 N N . LYS A 1 89 ? -13.126 2.136 41.369 1.00 74.12 89 LYS A N 1
ATOM 730 C CA . LYS A 1 89 ? -14.061 3.130 41.897 1.00 74.12 89 LYS A CA 1
ATOM 731 C C . LYS A 1 89 ? -13.975 4.429 41.101 1.00 74.12 89 LYS A C 1
ATOM 733 O O . LYS A 1 89 ? -15.009 4.881 40.647 1.00 74.12 89 LYS A O 1
ATOM 738 N N . ASP A 1 90 ? -12.773 4.932 40.844 1.00 75.06 90 ASP A N 1
ATOM 739 C CA . ASP A 1 90 ? -12.552 6.213 40.160 1.00 75.06 90 ASP A CA 1
ATOM 740 C C . ASP A 1 90 ? -13.044 6.169 38.706 1.00 75.06 90 ASP A C 1
ATOM 742 O O . ASP A 1 90 ? -13.645 7.119 38.213 1.00 75.06 90 ASP A O 1
ATOM 746 N N . ILE A 1 91 ? -12.887 5.019 38.041 1.00 72.19 91 ILE A N 1
ATOM 747 C CA . ILE A 1 91 ? -13.484 4.787 36.719 1.00 72.19 91 ILE A CA 1
ATOM 748 C C . ILE A 1 91 ? -15.009 4.676 36.822 1.00 72.19 91 ILE A C 1
ATOM 750 O O . ILE A 1 91 ? -15.696 5.177 35.944 1.00 72.19 91 ILE A O 1
ATOM 754 N N . SER A 1 92 ? -15.529 4.020 37.866 1.00 66.56 92 SER A N 1
ATOM 755 C CA . SER A 1 92 ? -16.947 3.650 37.990 1.00 66.56 92 SER A CA 1
ATOM 756 C C . SER A 1 92 ? -17.866 4.758 38.498 1.00 66.56 92 SER A C 1
ATOM 758 O O . SER A 1 92 ? -19.059 4.733 38.199 1.00 66.56 92 SER A O 1
ATOM 760 N N . THR A 1 93 ? -17.358 5.655 39.344 1.00 60.31 93 THR A N 1
ATOM 761 C CA . THR A 1 93 ? -18.176 6.665 40.024 1.00 60.31 93 THR A CA 1
ATOM 762 C C . THR A 1 93 ? -18.251 7.972 39.250 1.00 60.31 93 THR A C 1
ATOM 764 O O . THR A 1 93 ? -19.200 8.705 39.460 1.00 60.31 93 THR A O 1
ATOM 767 N N . GLN A 1 94 ? -17.327 8.235 38.314 1.00 63.44 94 GLN A N 1
ATOM 768 C CA . GLN A 1 94 ? -17.331 9.420 37.432 1.00 63.44 94 GLN A CA 1
ATOM 769 C C . GLN A 1 94 ? -17.395 10.777 38.158 1.00 63.44 94 GLN A C 1
ATOM 771 O O . GLN A 1 94 ? -17.651 11.797 37.524 1.00 63.44 94 GLN A O 1
ATOM 776 N N . ASP A 1 95 ? -17.178 10.791 39.474 1.00 56.38 95 ASP A N 1
ATOM 777 C CA . ASP A 1 95 ? -17.554 11.928 40.309 1.00 56.38 95 ASP A CA 1
ATOM 778 C C . ASP A 1 95 ? -16.517 13.060 40.263 1.00 56.38 95 ASP A C 1
ATOM 780 O O . ASP A 1 95 ? -16.914 14.218 40.327 1.00 56.38 95 ASP A O 1
ATOM 784 N N . GLU A 1 96 ? -15.216 12.773 40.087 1.00 65.94 96 GLU A N 1
ATOM 785 C CA . GLU A 1 96 ? -14.175 13.808 39.973 1.00 65.94 96 GLU A CA 1
ATOM 786 C C . GLU A 1 96 ? -12.968 13.353 39.128 1.00 65.94 96 GLU A C 1
ATOM 788 O O . GLU A 1 96 ? -12.613 12.167 39.137 1.00 65.94 96 GLU A O 1
ATOM 793 N N . PRO A 1 97 ? -12.304 14.276 38.402 1.00 71.31 97 PRO A N 1
ATOM 794 C CA . PRO A 1 97 ? -11.027 13.988 37.768 1.00 71.31 97 PRO A CA 1
ATOM 795 C C . PRO A 1 97 ? -9.972 13.652 38.827 1.00 71.31 97 PRO A C 1
ATOM 797 O O . PRO A 1 97 ? -9.878 14.317 39.858 1.00 71.31 97 PRO A O 1
ATOM 800 N N . PHE A 1 98 ? -9.142 12.646 38.562 1.00 75.69 98 PHE A N 1
ATOM 801 C CA . PHE A 1 98 ? -8.060 12.253 39.465 1.00 75.69 98 PHE A CA 1
ATOM 802 C C . PHE A 1 98 ? -6.702 12.359 38.781 1.00 75.69 98 PHE A C 1
ATOM 804 O O . PHE A 1 98 ? -6.573 12.310 37.558 1.00 75.69 98 PHE A O 1
ATOM 811 N N . ASN A 1 99 ? -5.667 12.495 39.600 1.00 77.44 99 ASN A N 1
ATOM 812 C CA . ASN A 1 99 ? -4.292 12.510 39.134 1.00 77.44 99 ASN A CA 1
ATOM 813 C C . ASN A 1 99 ? -3.773 11.076 39.036 1.00 77.44 99 ASN A C 1
ATOM 815 O O . ASN A 1 99 ? -3.727 10.365 40.040 1.00 77.44 99 ASN A O 1
ATOM 819 N N . ALA A 1 100 ? -3.374 10.663 37.835 1.00 72.44 100 ALA A N 1
ATOM 820 C CA . ALA A 1 100 ? -2.676 9.401 37.629 1.00 72.44 100 ALA A CA 1
ATOM 821 C C . ALA A 1 100 ? -1.180 9.643 37.448 1.00 72.44 100 ALA A C 1
ATOM 823 O O . ALA A 1 100 ? -0.778 10.589 36.770 1.00 72.44 100 ALA A O 1
ATOM 824 N N . THR A 1 101 ? -0.382 8.748 38.020 1.00 67.69 101 THR A N 1
ATOM 825 C CA . THR A 1 101 ? 1.070 8.675 37.846 1.00 67.69 101 THR A CA 1
ATOM 826 C C . THR A 1 101 ? 1.426 7.393 37.109 1.00 67.69 101 THR A C 1
ATOM 828 O O . THR A 1 101 ? 0.971 6.320 37.500 1.00 67.69 101 THR A O 1
ATOM 831 N N . ASP A 1 102 ? 2.224 7.505 36.048 1.00 67.50 102 ASP A N 1
ATOM 832 C CA . ASP A 1 102 ? 2.878 6.357 35.400 1.00 67.50 102 ASP A CA 1
ATOM 833 C C . ASP A 1 102 ? 4.244 6.081 36.058 1.00 67.50 102 ASP A C 1
ATOM 835 O O . ASP A 1 102 ? 4.753 6.930 36.794 1.00 67.50 102 ASP A O 1
ATOM 839 N N . ASP A 1 103 ? 4.884 4.959 35.722 1.00 64.88 103 ASP A N 1
ATOM 840 C CA . ASP A 1 103 ? 6.219 4.544 36.203 1.00 64.88 103 ASP A CA 1
ATOM 841 C C . ASP A 1 103 ? 7.327 5.594 35.932 1.00 64.88 103 ASP A C 1
ATOM 843 O O . ASP A 1 103 ? 8.439 5.492 36.445 1.00 64.88 103 ASP A O 1
ATOM 847 N N . ILE A 1 104 ? 7.030 6.606 35.109 1.00 60.19 104 ILE A N 1
ATOM 848 C CA . ILE A 1 104 ? 7.917 7.704 34.690 1.00 60.19 104 ILE A CA 1
ATOM 849 C C . ILE A 1 104 ? 7.583 9.022 35.442 1.00 60.19 104 ILE A C 1
ATOM 851 O O . ILE A 1 104 ? 8.010 10.096 35.039 1.00 60.19 104 ILE A O 1
ATOM 855 N N . GLU A 1 105 ? 6.797 8.974 36.526 1.00 55.94 105 GLU A N 1
ATOM 856 C CA . GLU A 1 105 ? 6.433 10.125 37.386 1.00 55.94 105 GLU A CA 1
ATOM 857 C C . GLU A 1 105 ? 5.698 11.289 36.682 1.00 55.94 105 GLU A C 1
ATOM 859 O O . GLU A 1 105 ? 5.653 12.415 37.180 1.00 55.94 105 GLU A O 1
ATOM 864 N N . ILE A 1 106 ? 5.058 11.050 35.535 1.00 60.53 106 ILE A N 1
ATOM 865 C CA . ILE A 1 106 ? 4.210 12.068 34.899 1.00 60.53 106 ILE A CA 1
ATOM 866 C C . ILE A 1 106 ? 2.857 12.081 35.612 1.00 60.53 106 ILE A C 1
ATOM 868 O O . ILE A 1 106 ? 2.143 11.081 35.585 1.00 60.53 106 ILE A O 1
ATOM 872 N N . VAL A 1 107 ? 2.497 13.213 36.221 1.00 63.56 107 VAL A N 1
ATOM 873 C CA . VAL A 1 107 ? 1.160 13.447 36.781 1.00 63.56 107 VAL A CA 1
ATOM 874 C C . VAL A 1 107 ? 0.272 14.046 35.692 1.00 63.56 107 VAL A C 1
ATOM 876 O O . VAL A 1 107 ? 0.524 15.161 35.234 1.00 63.56 107 VAL A O 1
ATOM 879 N N . LEU A 1 108 ? -0.775 13.330 35.283 1.00 69.44 108 LEU A N 1
ATOM 880 C CA . LEU A 1 108 ? -1.802 13.860 34.383 1.00 69.44 108 LEU A CA 1
ATOM 881 C C . LEU A 1 108 ? -3.148 13.903 35.110 1.00 69.44 108 LEU A C 1
ATOM 883 O O . LEU A 1 108 ? -3.555 12.910 35.716 1.00 69.44 108 LEU A O 1
ATOM 887 N N . GLY A 1 109 ? -3.846 15.034 35.008 1.00 73.62 109 GLY A N 1
ATOM 888 C CA . GLY A 1 109 ? -5.251 15.127 35.397 1.00 73.62 109 GLY A CA 1
ATOM 889 C C . GLY A 1 109 ? -6.108 14.344 34.404 1.00 73.62 109 GLY A C 1
ATOM 890 O O . GLY A 1 109 ? -6.200 14.716 33.228 1.00 73.62 109 GLY A O 1
ATOM 891 N N . ILE A 1 110 ? -6.693 13.245 34.872 1.00 75.56 110 ILE A N 1
ATOM 892 C CA . ILE A 1 110 ? -7.547 12.360 34.090 1.00 75.56 110 ILE A CA 1
ATOM 893 C C . ILE A 1 110 ? -9.005 12.704 34.352 1.00 75.56 110 ILE A C 1
ATOM 895 O O . ILE A 1 110 ? -9.479 12.608 35.480 1.00 75.56 110 ILE A O 1
ATOM 899 N N . ASP A 1 111 ? -9.723 13.041 33.286 1.00 70.81 111 ASP A N 1
ATOM 900 C CA . ASP A 1 111 ? -11.177 13.149 33.311 1.00 70.81 111 ASP A CA 1
ATOM 901 C C . ASP A 1 111 ? -11.805 11.770 33.032 1.00 70.81 111 ASP A C 1
ATOM 903 O O . ASP A 1 111 ? -11.714 11.240 31.921 1.00 70.81 111 ASP A O 1
ATOM 907 N N . CYS A 1 112 ? -12.414 11.164 34.056 1.00 66.38 112 CYS A N 1
ATOM 908 C CA . CYS A 1 112 ? -13.085 9.862 33.967 1.00 66.38 112 CYS A CA 1
ATOM 909 C C . CYS A 1 112 ? -14.610 9.947 33.825 1.00 66.38 112 CYS A C 1
ATOM 911 O O . CYS A 1 112 ? -15.303 8.951 34.019 1.00 66.38 112 CYS A O 1
ATOM 913 N N . THR A 1 113 ? -15.142 11.089 33.389 1.00 67.38 113 THR A N 1
ATOM 914 C CA . THR A 1 113 ? -16.573 11.238 33.055 1.00 67.38 113 THR A CA 1
ATOM 915 C C . THR A 1 113 ? -17.020 10.391 31.852 1.00 67.38 113 THR A C 1
ATOM 917 O O . THR A 1 113 ? -18.209 10.270 31.555 1.00 67.38 113 THR A O 1
ATOM 920 N N . GLN A 1 114 ? -16.079 9.757 31.150 1.00 73.25 114 GLN A N 1
ATOM 921 C CA . GLN A 1 114 ? -16.336 8.970 29.948 1.00 73.25 114 GLN A CA 1
ATOM 922 C C . GLN A 1 114 ? -16.748 7.518 30.252 1.00 73.25 114 GLN A C 1
ATOM 924 O O . GLN A 1 114 ? -16.241 6.902 31.195 1.00 73.25 114 GLN A O 1
ATOM 929 N N . PRO A 1 115 ? -17.602 6.902 29.413 1.00 79.06 115 PRO A N 1
ATOM 930 C CA . PRO A 1 115 ? -17.906 5.479 29.503 1.00 79.06 115 PRO A CA 1
ATOM 931 C C . PRO A 1 115 ? -16.646 4.615 29.342 1.00 79.06 115 PRO A C 1
ATOM 933 O O . PRO A 1 115 ? -15.795 4.857 28.483 1.00 79.06 115 PRO A O 1
ATOM 936 N N . ALA A 1 116 ? -16.561 3.542 30.130 1.00 81.56 116 ALA A N 1
ATOM 937 C CA . ALA A 1 116 ? -15.517 2.525 29.984 1.00 81.56 116 ALA A CA 1
ATOM 938 C C . ALA A 1 116 ? -16.094 1.206 29.471 1.00 81.56 116 ALA A C 1
ATOM 940 O O . ALA A 1 116 ? -17.147 0.759 29.928 1.00 81.56 116 ALA A O 1
ATOM 941 N N . ILE A 1 117 ? -15.374 0.567 28.553 1.00 82.94 117 ILE A N 1
ATOM 942 C CA . ILE A 1 117 ? -15.662 -0.770 28.044 1.00 82.94 117 ILE A CA 1
ATOM 943 C C . ILE A 1 117 ? -14.568 -1.701 28.548 1.00 82.94 117 ILE A C 1
ATOM 945 O O . ILE A 1 117 ? -13.406 -1.559 28.174 1.00 82.94 117 ILE A O 1
ATOM 949 N N . ILE A 1 118 ? -14.928 -2.646 29.410 1.00 81.25 118 ILE A N 1
ATOM 950 C CA . ILE A 1 118 ? -13.968 -3.542 30.055 1.00 81.25 118 ILE A CA 1
ATOM 951 C C . ILE A 1 118 ? -14.149 -4.951 29.499 1.00 81.25 118 ILE A C 1
ATOM 953 O O . ILE A 1 118 ? -15.231 -5.536 29.576 1.00 81.25 118 ILE A O 1
ATOM 957 N N . PHE A 1 119 ? -13.067 -5.510 28.969 1.00 80.25 119 PHE A N 1
ATOM 958 C CA . PHE A 1 119 ? -12.987 -6.894 28.530 1.00 80.25 119 PHE A CA 1
ATOM 959 C C . PHE A 1 119 ? -12.228 -7.699 29.575 1.00 80.25 119 PHE A C 1
ATOM 961 O O . PHE A 1 119 ? -11.003 -7.615 29.673 1.00 80.25 119 PHE A O 1
ATOM 968 N N . SER A 1 120 ? -12.961 -8.473 30.374 1.00 69.50 120 SER A N 1
ATOM 969 C CA . SER A 1 120 ? -12.369 -9.147 31.527 1.00 69.50 120 SER A CA 1
ATOM 970 C C . SER A 1 120 ? -12.285 -10.663 31.390 1.00 69.50 120 SER A C 1
ATOM 972 O O . SER A 1 120 ? -13.165 -11.305 30.806 1.00 69.50 120 SER A O 1
ATOM 974 N N . LYS A 1 121 ? -11.205 -11.221 31.954 1.00 71.44 121 LYS A N 1
ATOM 975 C CA . LYS A 1 121 ? -10.995 -12.652 32.202 1.00 71.44 121 LYS A CA 1
ATOM 976 C C . LYS A 1 121 ? -10.175 -12.885 33.484 1.00 71.44 121 LYS A C 1
ATOM 978 O O . LYS A 1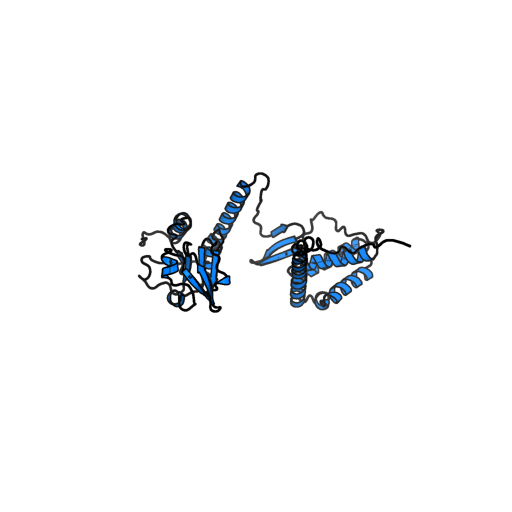 121 ? -9.004 -12.507 33.481 1.00 71.44 121 LYS A O 1
ATOM 983 N N . PRO A 1 122 ? -10.702 -13.576 34.512 1.00 65.69 122 PRO A N 1
ATOM 984 C CA . PRO A 1 122 ? -12.103 -13.970 34.702 1.00 65.69 122 PRO A CA 1
ATOM 985 C C . PRO A 1 122 ? -13.015 -12.745 34.870 1.00 65.69 122 PRO A C 1
ATOM 987 O O . PRO A 1 122 ? -12.533 -11.627 35.041 1.00 65.69 122 PRO A O 1
ATOM 990 N N . GLY A 1 123 ? -14.330 -12.950 34.762 1.00 63.75 123 GLY A N 1
ATOM 991 C CA . GLY A 1 123 ? -15.311 -11.904 35.057 1.00 63.75 123 GLY A CA 1
ATOM 992 C C . GLY A 1 123 ? -15.211 -11.389 36.499 1.00 63.75 123 GLY A C 1
ATOM 993 O O . GLY A 1 123 ? -14.631 -12.075 37.339 1.00 63.75 123 GLY A O 1
ATOM 994 N N . PRO A 1 124 ? -15.781 -10.209 36.807 1.00 64.19 124 PRO A N 1
ATOM 995 C CA . PRO A 1 124 ? -15.913 -9.750 38.185 1.00 64.19 124 PRO A CA 1
ATOM 996 C C . PRO A 1 124 ? -16.620 -10.814 39.047 1.00 64.19 124 PRO A C 1
ATOM 998 O O . PRO A 1 124 ? -17.572 -11.429 38.557 1.00 64.19 124 PRO A O 1
ATOM 1001 N N . PRO A 1 125 ? -16.207 -11.010 40.315 1.00 64.50 125 PRO A N 1
ATOM 1002 C CA . PRO A 1 125 ? -16.900 -11.912 41.231 1.00 64.50 125 PRO A CA 1
ATOM 1003 C C . PRO A 1 125 ? -18.379 -11.516 41.350 1.00 64.50 125 PRO A C 1
ATOM 1005 O O . PRO A 1 125 ? -18.700 -10.319 41.367 1.00 64.50 125 PRO A O 1
ATOM 1008 N N . GLU A 1 126 ? -19.281 -12.497 41.426 1.00 55.94 126 GLU A N 1
ATOM 1009 C CA . GLU A 1 126 ? -20.717 -12.248 41.591 1.00 55.94 126 GLU A CA 1
ATOM 1010 C C . GLU A 1 126 ? -20.981 -11.315 42.787 1.00 55.94 126 GLU A C 1
ATOM 1012 O O . GLU A 1 126 ? -20.510 -11.547 43.896 1.00 55.94 126 GLU A O 1
ATOM 1017 N N . GLY A 1 127 ? -21.706 -10.217 42.547 1.00 55.44 127 GLY A N 1
ATOM 1018 C CA . GLY A 1 127 ? -22.050 -9.220 43.570 1.00 55.44 127 GLY A CA 1
ATOM 1019 C C . GLY A 1 127 ? -21.073 -8.044 43.722 1.00 55.44 127 GLY A C 1
ATOM 1020 O O . GLY A 1 127 ? -21.423 -7.065 44.375 1.00 55.44 127 GLY A O 1
ATOM 1021 N N . THR A 1 128 ? -19.898 -8.069 43.078 1.00 56.19 128 THR A N 1
ATOM 1022 C CA . THR A 1 128 ? -18.898 -6.972 43.171 1.00 56.19 128 THR A CA 1
ATOM 1023 C C . THR A 1 128 ? -19.350 -5.687 42.477 1.00 56.19 128 THR A C 1
ATOM 1025 O O . THR A 1 128 ? -18.967 -4.577 42.835 1.00 56.19 128 THR A O 1
ATOM 1028 N N . LEU A 1 129 ? -20.185 -5.840 41.458 1.00 52.91 129 LEU A N 1
ATOM 1029 C CA . LEU A 1 129 ? -20.897 -4.763 40.799 1.00 52.91 129 LEU A CA 1
ATOM 1030 C C . LEU A 1 129 ? -22.362 -5.057 41.078 1.00 52.91 129 LEU A C 1
ATOM 1032 O O . LEU A 1 129 ? -22.797 -6.185 40.859 1.00 52.91 129 LEU A O 1
ATOM 1036 N N . GLY A 1 130 ? -23.156 -4.090 41.533 1.00 46.75 130 GLY A N 1
ATOM 1037 C CA . GLY A 1 130 ? -24.597 -4.285 41.764 1.00 46.75 130 GLY A CA 1
ATOM 1038 C C . GLY A 1 130 ? -25.422 -4.591 40.493 1.00 46.75 130 GLY A C 1
ATOM 1039 O O . GLY A 1 130 ? -26.600 -4.238 40.431 1.00 46.75 130 GLY A O 1
ATOM 1040 N N . ARG A 1 131 ? -24.802 -5.136 39.433 1.00 51.12 131 ARG A N 1
ATOM 1041 C CA . ARG A 1 131 ? -25.346 -5.464 38.109 1.00 51.12 131 ARG A CA 1
ATOM 1042 C C . ARG A 1 131 ? -24.595 -6.664 37.520 1.00 51.12 131 ARG A C 1
ATOM 1044 O O . ARG A 1 131 ? -23.372 -6.726 37.620 1.00 51.12 131 ARG A O 1
ATOM 1051 N N . GLN A 1 132 ? -25.327 -7.584 36.892 1.00 47.34 132 GLN A N 1
ATOM 1052 C CA . GLN A 1 132 ? -24.732 -8.770 36.278 1.00 47.34 132 GLN A CA 1
ATOM 1053 C C . GLN A 1 132 ? -23.976 -8.419 34.985 1.00 47.34 132 GLN A C 1
ATOM 1055 O O . GLN A 1 132 ? -24.459 -7.597 34.200 1.00 47.34 132 GLN A O 1
ATOM 1060 N N . PRO A 1 133 ? -22.791 -9.007 34.761 1.00 49.12 133 PRO A N 1
ATOM 1061 C CA . PRO A 1 133 ? -22.039 -8.819 33.530 1.00 49.12 133 PRO A CA 1
ATOM 1062 C C . PRO A 1 133 ? -22.631 -9.626 32.363 1.00 49.12 133 PRO A C 1
ATOM 1064 O O . PRO A 1 133 ? -23.246 -10.669 32.564 1.00 49.12 133 PRO A O 1
ATOM 1067 N N . ILE A 1 134 ? -22.414 -9.155 31.132 1.00 54.72 134 ILE A N 1
ATOM 1068 C CA . ILE A 1 134 ? -22.926 -9.803 29.917 1.00 54.72 134 ILE A CA 1
ATOM 1069 C C . ILE A 1 134 ? -21.919 -10.869 29.463 1.00 54.72 134 ILE A C 1
ATOM 1071 O O . ILE A 1 134 ? -20.770 -10.550 29.137 1.00 54.72 134 ILE A O 1
ATOM 1075 N N . THR A 1 135 ? -22.348 -12.131 29.444 1.00 45.19 135 THR A N 1
ATOM 1076 C CA . THR A 1 135 ? -21.582 -13.278 28.933 1.00 45.19 135 THR A CA 1
ATOM 1077 C C . THR A 1 135 ? -21.893 -13.538 27.457 1.00 45.19 135 THR A C 1
ATOM 1079 O O . THR A 1 135 ? -22.982 -13.228 26.971 1.00 45.19 135 THR A O 1
ATOM 1082 N N . TYR A 1 136 ? -20.905 -14.055 26.718 1.00 49.03 136 TYR A N 1
ATOM 1083 C CA . TYR A 1 136 ? -20.973 -14.185 25.264 1.00 49.03 136 TYR A CA 1
ATOM 1084 C C . TYR A 1 136 ? -20.517 -15.556 24.765 1.00 49.03 136 TYR A C 1
ATOM 1086 O O . TYR A 1 136 ? -19.353 -15.933 24.940 1.00 49.03 136 TYR A O 1
ATOM 1094 N N . GLU A 1 137 ? -21.410 -16.238 24.058 1.00 45.50 137 GLU A N 1
ATOM 1095 C CA . GLU A 1 137 ? -21.180 -17.492 23.345 1.00 45.50 137 GLU A CA 1
ATOM 1096 C C . GLU A 1 137 ? -21.701 -17.297 21.914 1.00 45.50 137 GLU A C 1
ATOM 1098 O O . GLU A 1 137 ? -22.904 -17.185 21.747 1.00 45.50 137 GLU A O 1
ATOM 1103 N N . ASP A 1 138 ? -20.811 -17.111 20.918 1.00 46.59 138 ASP A N 1
ATOM 1104 C CA . ASP A 1 138 ? -20.965 -17.611 19.529 1.00 46.59 138 ASP A CA 1
ATOM 1105 C C . ASP A 1 138 ? -20.077 -16.920 18.473 1.00 46.59 138 ASP A C 1
ATOM 1107 O O . ASP A 1 138 ? -19.772 -15.727 18.524 1.00 46.59 138 ASP A O 1
ATOM 1111 N N . ARG A 1 139 ? -19.674 -17.699 17.453 1.00 45.00 139 ARG A N 1
ATOM 1112 C CA . ARG A 1 139 ? -18.914 -17.241 16.266 1.00 45.00 139 ARG A CA 1
ATOM 1113 C C . ARG A 1 139 ? -19.794 -16.555 15.209 1.00 45.00 139 ARG A C 1
ATOM 1115 O O . ARG A 1 139 ? -19.278 -15.747 14.437 1.00 45.00 139 ARG A O 1
ATOM 1122 N N . CYS A 1 140 ? -21.099 -16.839 15.180 1.00 45.72 140 CYS A N 1
ATOM 1123 C CA . CYS A 1 140 ? -22.050 -16.249 14.228 1.00 45.72 140 CYS A CA 1
ATOM 1124 C C . CYS A 1 140 ? -22.218 -14.736 14.419 1.00 45.72 140 CYS A C 1
ATOM 1126 O O . CYS A 1 140 ? -22.414 -13.997 13.453 1.00 45.72 140 CYS A O 1
ATOM 1128 N N . GLU A 1 141 ? -22.073 -14.239 15.645 1.00 52.00 141 GLU A N 1
ATOM 1129 C CA . GLU A 1 141 ? -22.246 -12.815 15.902 1.00 52.00 141 GLU A CA 1
ATOM 1130 C C . GLU A 1 141 ? -21.063 -11.954 15.420 1.00 52.00 141 GLU A C 1
ATOM 1132 O O . GLU A 1 141 ? -21.258 -10.794 15.058 1.00 52.00 141 GLU A O 1
ATOM 1137 N N . ALA A 1 142 ? -19.849 -12.505 15.298 1.00 51.28 142 ALA A N 1
ATOM 1138 C CA . ALA A 1 142 ? -18.697 -11.761 14.777 1.00 51.28 142 ALA A CA 1
ATOM 1139 C C . ALA A 1 142 ? -18.914 -11.267 13.331 1.00 51.28 142 ALA A C 1
ATOM 1141 O O . ALA A 1 142 ? -18.470 -10.174 12.972 1.00 51.28 142 ALA A O 1
ATOM 1142 N N . ALA A 1 143 ? -19.628 -12.042 12.507 1.00 54.34 143 ALA A N 1
ATOM 1143 C CA . ALA A 1 143 ? -20.008 -11.640 11.153 1.00 54.34 143 ALA A CA 1
ATOM 1144 C C . ALA A 1 143 ? -21.045 -10.502 11.164 1.00 54.34 143 ALA A C 1
ATOM 1146 O O . ALA A 1 143 ? -20.895 -9.522 10.432 1.00 54.34 143 ALA A O 1
ATOM 1147 N N . LEU A 1 144 ? -22.039 -10.580 12.057 1.00 55.44 144 LEU A N 1
ATOM 1148 C CA . LEU A 1 144 ? -23.049 -9.532 12.243 1.00 55.44 144 LEU A CA 1
ATOM 1149 C C . LEU A 1 144 ? -22.424 -8.205 12.698 1.00 55.44 144 LEU A C 1
ATOM 1151 O O . LEU A 1 144 ? -22.834 -7.135 12.246 1.00 55.44 144 LEU A O 1
ATOM 1155 N N . TRP A 1 145 ? -21.393 -8.251 13.545 1.00 58.28 145 TRP A N 1
ATOM 1156 C CA . TRP A 1 145 ? -20.677 -7.048 13.977 1.00 58.28 145 TRP A CA 1
ATOM 1157 C C . TRP A 1 145 ? -19.871 -6.393 12.858 1.00 58.28 145 TRP A C 1
ATOM 1159 O O . TRP A 1 145 ? -19.868 -5.168 12.760 1.00 58.28 145 TRP A O 1
ATOM 1169 N N . ARG A 1 146 ? -19.240 -7.178 11.974 1.00 59.69 146 ARG A N 1
ATOM 1170 C CA . ARG A 1 146 ? -18.555 -6.634 10.787 1.00 59.69 146 ARG A CA 1
ATOM 1171 C C . ARG A 1 146 ? -19.534 -5.911 9.863 1.00 59.69 146 ARG A C 1
ATOM 1173 O O . ARG A 1 146 ? -19.248 -4.797 9.438 1.00 59.69 146 ARG A O 1
ATOM 1180 N N . GLN A 1 147 ? -20.705 -6.501 9.621 1.00 61.00 147 GLN A N 1
ATOM 1181 C CA . GLN A 1 147 ? -21.762 -5.868 8.827 1.00 61.00 147 GLN A CA 1
ATOM 1182 C C . GLN A 1 147 ? -22.264 -4.569 9.467 1.00 61.00 147 GLN A C 1
ATOM 1184 O O . GLN A 1 147 ? -22.414 -3.561 8.783 1.00 61.00 147 GLN A O 1
ATOM 1189 N N . ARG A 1 148 ? -22.458 -4.543 10.789 1.00 61.97 148 ARG A N 1
ATOM 1190 C CA . ARG A 1 148 ? -22.852 -3.314 11.493 1.00 61.97 148 ARG A CA 1
ATOM 1191 C C . ARG A 1 148 ? -21.780 -2.235 11.435 1.00 61.97 148 ARG A C 1
ATOM 1193 O O . ARG A 1 148 ? -22.119 -1.084 11.203 1.00 61.97 148 ARG A O 1
ATOM 1200 N N . ALA A 1 149 ? -20.507 -2.587 11.609 1.00 67.94 149 ALA A N 1
ATOM 1201 C CA . ALA A 1 149 ? -19.409 -1.628 11.509 1.00 67.94 149 ALA A CA 1
ATOM 1202 C C . ALA A 1 149 ? -19.367 -0.948 10.129 1.00 67.94 149 ALA A C 1
ATOM 1204 O O . ALA A 1 149 ? -19.099 0.247 10.044 1.00 67.94 149 ALA A O 1
ATOM 1205 N N . ILE A 1 150 ? -19.675 -1.694 9.063 1.00 69.38 150 ILE A N 1
ATOM 1206 C CA . ILE A 1 150 ? -19.831 -1.150 7.710 1.00 69.38 150 ILE A CA 1
ATOM 1207 C C . ILE A 1 150 ? -21.004 -0.162 7.662 1.00 69.38 150 ILE A C 1
ATOM 1209 O O . ILE A 1 150 ? -20.797 0.989 7.293 1.00 69.38 150 ILE A O 1
ATOM 1213 N N . ILE A 1 151 ? -22.196 -0.570 8.112 1.00 72.81 151 ILE A N 1
ATOM 1214 C CA . ILE A 1 151 ? -23.401 0.281 8.122 1.00 72.81 151 ILE A CA 1
ATOM 1215 C C . ILE A 1 151 ? -23.168 1.580 8.911 1.00 72.81 151 ILE A C 1
ATOM 1217 O O . ILE A 1 151 ? -23.548 2.657 8.465 1.00 72.81 151 ILE A O 1
ATOM 1221 N N . TYR A 1 152 ? -22.500 1.505 10.064 1.00 73.06 152 TYR A N 1
ATOM 1222 C CA . TYR A 1 152 ? -22.183 2.690 10.863 1.00 73.06 152 TYR A CA 1
ATOM 1223 C C . TYR A 1 152 ? -21.194 3.628 10.166 1.00 73.06 152 TYR A C 1
ATOM 1225 O O . TYR A 1 152 ? -21.342 4.843 10.262 1.00 73.06 152 TYR A O 1
ATOM 1233 N N . ARG A 1 153 ? -20.195 3.093 9.452 1.00 76.44 153 ARG A N 1
ATOM 1234 C CA . ARG A 1 153 ? -19.277 3.921 8.654 1.00 76.44 153 ARG A CA 1
ATOM 1235 C C . ARG A 1 153 ? -19.991 4.603 7.493 1.00 76.44 153 ARG A C 1
ATOM 1237 O O . ARG A 1 153 ? -19.686 5.754 7.220 1.00 76.44 153 ARG A O 1
ATOM 1244 N N . MET A 1 154 ? -20.942 3.921 6.857 1.00 80.12 154 MET A N 1
ATOM 1245 C CA . MET A 1 154 ? -21.784 4.505 5.809 1.00 80.12 154 MET A CA 1
ATOM 1246 C C . MET A 1 154 ? -22.583 5.694 6.360 1.00 80.12 154 MET A C 1
ATOM 1248 O O . MET A 1 154 ? -22.473 6.791 5.831 1.00 80.12 154 MET A O 1
ATOM 1252 N N . ALA A 1 155 ? -23.254 5.514 7.503 1.00 80.38 155 ALA A N 1
ATOM 1253 C CA . ALA A 1 155 ? -24.020 6.582 8.149 1.00 80.38 155 ALA A CA 1
ATOM 1254 C C . ALA A 1 155 ? -23.162 7.795 8.563 1.00 80.38 155 ALA A C 1
ATOM 1256 O O . ALA A 1 155 ? -23.630 8.928 8.520 1.00 80.38 155 ALA A O 1
ATOM 1257 N N . LEU A 1 156 ? -21.902 7.575 8.959 1.00 81.62 156 LEU A N 1
ATOM 1258 C CA . LEU A 1 156 ? -20.961 8.667 9.232 1.00 81.62 156 LEU A CA 1
ATOM 1259 C C . LEU A 1 156 ? -20.625 9.458 7.967 1.00 81.62 156 LEU A C 1
ATOM 1261 O O . LEU A 1 156 ? -20.577 10.680 8.018 1.00 81.62 156 LEU A O 1
ATOM 1265 N N . ILE A 1 157 ? -20.392 8.772 6.847 1.00 82.38 157 ILE A N 1
ATOM 1266 C CA . ILE A 1 157 ? -20.114 9.436 5.570 1.00 82.38 157 ILE A CA 1
ATOM 1267 C C . ILE A 1 157 ? -21.325 10.266 5.133 1.00 82.38 157 ILE A C 1
ATOM 1269 O O . ILE A 1 157 ? -21.153 11.412 4.726 1.00 82.38 157 ILE A O 1
ATOM 1273 N N . ASP A 1 158 ? -22.535 9.733 5.301 1.00 83.56 158 ASP A N 1
ATOM 1274 C CA . ASP A 1 158 ? -23.771 10.461 5.009 1.00 83.56 158 ASP A CA 1
ATOM 1275 C C . ASP A 1 158 ? -23.888 11.730 5.876 1.00 83.56 158 ASP A C 1
ATOM 1277 O O . ASP A 1 158 ? -24.164 12.808 5.357 1.00 83.56 158 ASP A O 1
ATOM 1281 N N . GLN A 1 159 ? -23.562 11.645 7.172 1.00 84.31 159 GLN A N 1
ATOM 1282 C CA . GLN A 1 159 ? -23.538 12.809 8.065 1.00 84.31 159 GLN A CA 1
ATOM 1283 C C . GLN A 1 159 ? -22.483 13.855 7.663 1.00 84.31 159 GLN A C 1
ATOM 1285 O O . GLN A 1 159 ? -22.716 15.054 7.802 1.00 84.31 159 GLN A O 1
ATOM 1290 N N . GLU A 1 160 ? -21.303 13.435 7.200 1.00 81.31 160 GLU A N 1
ATOM 1291 C CA . GLU A 1 160 ? -20.288 14.374 6.707 1.00 81.31 160 GLU A CA 1
ATOM 1292 C C . GLU A 1 160 ? -20.729 15.046 5.397 1.00 81.31 160 GLU A C 1
ATOM 1294 O O . GLU A 1 160 ? -20.510 16.245 5.231 1.00 81.31 160 GLU A O 1
ATOM 1299 N N . ASN A 1 161 ? -21.419 14.318 4.513 1.00 86.25 161 ASN A N 1
ATOM 1300 C CA . ASN A 1 161 ? -21.978 14.862 3.271 1.00 86.25 161 ASN A CA 1
ATOM 1301 C C . ASN A 1 161 ? -23.060 15.923 3.517 1.00 86.25 161 ASN A C 1
ATOM 1303 O O . ASN A 1 161 ? -23.236 16.823 2.699 1.00 86.25 161 ASN A O 1
ATOM 1307 N N . GLU A 1 162 ? -23.764 15.857 4.649 1.00 86.44 162 GLU A N 1
ATOM 1308 C CA . GLU A 1 162 ? -24.751 16.868 5.045 1.00 86.44 162 GLU A CA 1
ATOM 1309 C C . GLU A 1 162 ? -24.118 18.197 5.499 1.00 86.44 162 GLU A C 1
ATOM 1311 O O . GLU A 1 162 ? -24.804 19.220 5.524 1.00 86.44 162 GLU A O 1
ATOM 1316 N N . LYS A 1 163 ? -22.825 18.221 5.862 1.00 85.44 163 LYS A N 1
ATOM 1317 C CA . LYS A 1 163 ? -22.173 19.432 6.397 1.00 85.44 163 LYS A CA 1
ATOM 1318 C C . LYS A 1 163 ? -21.801 20.456 5.328 1.00 85.44 163 LYS A C 1
ATOM 1320 O O . LYS A 1 163 ? -21.747 21.644 5.643 1.00 85.44 163 LYS A O 1
ATOM 1325 N N . ASP A 1 164 ? -21.520 20.022 4.102 1.00 83.81 164 ASP A N 1
ATOM 1326 C CA . ASP A 1 164 ? -21.109 20.896 3.000 1.00 83.81 164 ASP A CA 1
ATOM 1327 C C . ASP A 1 164 ? -21.750 20.445 1.683 1.00 83.81 164 ASP A C 1
ATOM 1329 O O . ASP A 1 164 ? -21.468 19.368 1.165 1.00 83.81 164 ASP A O 1
ATOM 1333 N N . SER A 1 165 ? -22.584 21.307 1.098 1.00 82.69 165 SER A N 1
ATOM 1334 C CA . SER A 1 165 ? -23.258 21.038 -0.176 1.00 82.69 165 SER A CA 1
ATOM 1335 C C . SER A 1 165 ? -22.303 20.900 -1.366 1.00 82.69 165 SER A C 1
ATOM 1337 O O . SER A 1 165 ? -22.705 20.367 -2.397 1.00 82.69 165 SER A O 1
ATOM 1339 N N . ASN A 1 166 ? -21.066 21.397 -1.260 1.00 85.00 166 ASN A N 1
ATOM 1340 C CA . ASN A 1 166 ? -20.096 21.363 -2.356 1.00 85.00 166 ASN A CA 1
ATOM 1341 C C . ASN A 1 166 ? -19.226 20.101 -2.362 1.00 85.00 166 ASN A C 1
ATOM 1343 O O . ASN A 1 166 ? -18.640 19.780 -3.395 1.00 85.00 166 ASN A O 1
ATOM 1347 N N . ASN A 1 167 ? -19.129 19.392 -1.236 1.00 78.94 167 ASN A N 1
ATOM 1348 C CA . ASN A 1 167 ? -18.273 18.220 -1.091 1.00 78.94 167 ASN A CA 1
ATOM 1349 C C . ASN A 1 167 ? -19.124 16.995 -0.767 1.00 78.94 167 ASN A C 1
ATOM 1351 O O . ASN A 1 167 ? -19.749 16.919 0.285 1.00 78.94 167 ASN A O 1
ATOM 1355 N N . HIS A 1 168 ? -19.141 16.019 -1.672 1.00 82.25 168 HIS A N 1
ATOM 1356 C CA . HIS A 1 168 ? -19.819 14.743 -1.457 1.00 82.25 168 HIS A CA 1
ATOM 1357 C C . HIS A 1 168 ? -18.819 13.597 -1.554 1.00 82.25 168 HIS A C 1
ATOM 1359 O O . HIS A 1 168 ? -18.156 13.385 -2.570 1.00 82.25 168 HIS A O 1
ATOM 1365 N N . ILE A 1 169 ? -18.718 12.855 -0.464 1.00 82.31 169 ILE A N 1
ATOM 1366 C CA . ILE A 1 169 ? -17.931 11.646 -0.320 1.00 82.31 169 ILE A CA 1
ATOM 1367 C C . ILE A 1 169 ? -18.810 10.481 -0.769 1.00 82.31 169 ILE A C 1
ATOM 1369 O O . ILE A 1 169 ? -19.762 10.093 -0.090 1.00 82.31 169 ILE A O 1
ATOM 1373 N N . ASN A 1 170 ? -18.469 9.906 -1.917 1.00 79.19 170 ASN A N 1
ATOM 1374 C CA . ASN A 1 170 ? -19.053 8.652 -2.377 1.00 79.19 170 ASN A CA 1
ATOM 1375 C C . ASN A 1 170 ? -18.264 7.478 -1.794 1.00 79.19 170 ASN A C 1
ATOM 1377 O O . ASN A 1 170 ? -17.037 7.532 -1.700 1.00 79.19 170 ASN A O 1
ATOM 1381 N N . TYR A 1 171 ? -18.956 6.397 -1.447 1.00 78.69 171 TYR A N 1
ATOM 1382 C CA . TYR A 1 171 ? -18.323 5.159 -1.012 1.00 78.69 171 TYR A CA 1
ATOM 1383 C C . TYR A 1 171 ? -18.902 3.966 -1.766 1.00 78.69 171 TYR A C 1
ATOM 1385 O O . TYR A 1 171 ? -20.070 3.939 -2.148 1.00 78.69 171 TYR A O 1
ATOM 1393 N N . THR A 1 172 ? -18.069 2.951 -1.952 1.00 76.88 172 THR A N 1
ATOM 1394 C CA . THR A 1 172 ? -18.437 1.687 -2.591 1.00 76.88 172 THR A CA 1
ATOM 1395 C C . THR A 1 172 ? -17.715 0.547 -1.889 1.00 76.88 172 THR A C 1
ATOM 1397 O O . THR A 1 172 ? -16.564 0.704 -1.479 1.00 76.88 172 THR A O 1
ATOM 1400 N N . ILE A 1 173 ? -18.376 -0.601 -1.747 1.00 77.44 173 ILE A N 1
ATOM 1401 C CA . ILE A 1 173 ? -17.802 -1.793 -1.115 1.00 77.44 173 ILE A CA 1
ATOM 1402 C C . ILE A 1 173 ? -17.581 -2.833 -2.203 1.00 77.44 173 ILE A C 1
ATOM 1404 O O . ILE A 1 173 ? -18.541 -3.354 -2.765 1.00 77.44 173 ILE A O 1
ATOM 1408 N N . HIS A 1 174 ? -16.317 -3.140 -2.467 1.00 79.38 174 HIS A N 1
ATOM 1409 C CA . HIS A 1 174 ? -15.909 -4.138 -3.447 1.00 79.38 174 HIS A CA 1
ATOM 1410 C C . HIS A 1 174 ? -14.742 -4.968 -2.905 1.00 79.38 174 HIS A C 1
ATOM 1412 O O . HIS A 1 174 ? -14.041 -4.547 -1.983 1.00 79.38 174 HIS A O 1
ATOM 1418 N N . GLU A 1 175 ? -14.550 -6.158 -3.472 1.00 84.06 175 GLU A N 1
ATOM 1419 C CA . GLU A 1 175 ? -13.387 -7.014 -3.190 1.00 84.06 175 GLU A CA 1
ATOM 1420 C C . GLU A 1 175 ? -12.100 -6.426 -3.784 1.00 84.06 175 GLU A C 1
ATOM 1422 O O . GLU A 1 175 ? -11.019 -6.600 -3.218 1.00 84.06 175 GLU A O 1
ATOM 1427 N N . SER A 1 176 ? -12.241 -5.666 -4.872 1.00 88.56 176 SER A N 1
ATOM 1428 C CA . SER A 1 176 ? -11.186 -4.905 -5.527 1.00 88.56 176 SER A CA 1
ATOM 1429 C C . SER A 1 176 ? -11.645 -3.472 -5.796 1.00 88.56 176 SER A C 1
ATOM 1431 O O . SER A 1 176 ? -12.790 -3.237 -6.185 1.00 88.56 176 SER A O 1
ATOM 1433 N N . ILE A 1 177 ? -10.766 -2.497 -5.583 1.00 90.12 177 ILE A N 1
ATOM 1434 C CA . ILE A 1 177 ? -11.036 -1.078 -5.829 1.00 90.12 177 ILE A CA 1
ATOM 1435 C C . ILE A 1 177 ? -9.886 -0.484 -6.633 1.00 90.12 177 ILE A C 1
ATOM 1437 O O . ILE A 1 177 ? -8.713 -0.650 -6.298 1.00 90.12 177 ILE A O 1
ATOM 1441 N N . GLU A 1 178 ? -10.244 0.251 -7.676 1.00 90.19 178 GLU A N 1
ATOM 1442 C CA . GLU A 1 178 ? -9.325 1.054 -8.471 1.00 90.19 178 GLU A CA 1
ATOM 1443 C C . GLU A 1 178 ? -9.273 2.465 -7.883 1.00 90.19 178 GLU A C 1
ATOM 1445 O O . GLU A 1 178 ? -10.296 3.142 -7.762 1.00 90.19 178 GLU A O 1
ATOM 1450 N N . PHE A 1 179 ? -8.082 2.927 -7.515 1.00 86.31 179 PHE A N 1
ATOM 1451 C CA . PHE A 1 179 ? -7.875 4.291 -7.052 1.00 86.31 179 PHE A CA 1
ATOM 1452 C C . PHE A 1 179 ? -6.633 4.886 -7.705 1.00 86.31 179 PHE A C 1
ATOM 1454 O O . PHE A 1 179 ? -5.505 4.460 -7.451 1.00 86.31 179 PHE A O 1
ATOM 1461 N N . LEU A 1 180 ? -6.851 5.906 -8.541 1.00 87.75 180 LEU A N 1
ATOM 1462 C CA . LEU A 1 180 ? -5.818 6.534 -9.362 1.00 87.75 180 LEU A CA 1
ATOM 1463 C C . LEU A 1 180 ? -5.076 5.492 -10.219 1.00 87.75 180 LEU A C 1
ATOM 1465 O O . LEU A 1 180 ? -5.617 4.952 -11.178 1.00 87.75 180 LEU A O 1
ATOM 1469 N N . ASP A 1 181 ? -3.830 5.239 -9.848 1.00 87.44 181 ASP A N 1
ATOM 1470 C CA . ASP A 1 181 ? -2.846 4.416 -10.532 1.00 87.44 181 ASP A CA 1
ATOM 1471 C C . ASP A 1 181 ? -2.628 3.065 -9.821 1.00 87.44 181 ASP A C 1
ATOM 1473 O O . ASP A 1 181 ? -1.679 2.338 -10.133 1.00 87.44 181 ASP A O 1
ATOM 1477 N N . VAL A 1 182 ? -3.488 2.744 -8.846 1.00 92.06 182 VAL A N 1
ATOM 1478 C CA . VAL A 1 182 ? -3.371 1.595 -7.944 1.00 92.06 182 VAL A CA 1
ATOM 1479 C C . VAL A 1 182 ? -4.646 0.765 -7.984 1.00 92.06 182 VAL A C 1
ATOM 1481 O O . VAL A 1 182 ? -5.750 1.293 -7.859 1.00 92.06 182 VAL A O 1
ATOM 1484 N N . LEU A 1 183 ? -4.483 -0.545 -8.119 1.00 93.38 183 LEU A N 1
ATOM 1485 C CA . LEU A 1 183 ? -5.537 -1.523 -7.900 1.00 93.38 183 LEU A CA 1
ATOM 1486 C C . LEU A 1 183 ? -5.308 -2.139 -6.521 1.00 93.38 183 LEU A C 1
ATOM 1488 O O . LEU A 1 183 ? -4.220 -2.638 -6.230 1.00 93.38 183 LEU A O 1
ATOM 1492 N N . ILE A 1 184 ? -6.317 -2.051 -5.664 1.00 92.88 184 ILE A N 1
ATOM 1493 C CA . ILE A 1 184 ? -6.289 -2.566 -4.299 1.00 92.88 184 ILE A CA 1
ATOM 1494 C C . ILE A 1 184 ? -7.232 -3.758 -4.245 1.00 92.88 184 ILE A C 1
ATOM 1496 O O . ILE A 1 184 ? -8.426 -3.601 -4.475 1.00 92.88 184 ILE A O 1
ATOM 1500 N N . GLU A 1 185 ? -6.717 -4.931 -3.906 1.00 91.94 185 GLU A N 1
ATOM 1501 C CA . GLU A 1 185 ? -7.483 -6.170 -3.797 1.00 91.94 185 GLU A CA 1
ATOM 1502 C C . GLU A 1 185 ? -7.413 -6.699 -2.370 1.00 91.94 185 GLU A C 1
ATOM 1504 O O . GLU A 1 185 ? -6.358 -6.705 -1.733 1.00 91.94 185 GLU A O 1
ATOM 1509 N N . ASN A 1 186 ? -8.546 -7.152 -1.845 1.00 88.06 186 ASN A N 1
ATOM 1510 C CA . ASN A 1 186 ? -8.603 -7.785 -0.540 1.00 88.06 186 ASN A CA 1
ATOM 1511 C C . ASN A 1 186 ? -8.473 -9.304 -0.686 1.00 88.06 186 ASN A C 1
ATOM 1513 O O . ASN A 1 186 ? -9.445 -9.995 -0.984 1.00 88.06 186 ASN A O 1
ATOM 1517 N N . VAL A 1 187 ? -7.279 -9.825 -0.417 1.00 86.12 187 VAL A N 1
ATOM 1518 C CA . VAL A 1 187 ? -6.998 -11.262 -0.419 1.00 86.12 187 VAL A CA 1
ATOM 1519 C C . VAL A 1 187 ? -6.981 -11.748 1.027 1.00 86.12 187 VAL A C 1
ATOM 1521 O O . VAL A 1 187 ? -6.072 -11.435 1.793 1.00 86.12 187 VAL A O 1
ATOM 1524 N N . GLU A 1 188 ? -8.023 -12.482 1.427 1.00 83.19 188 GLU A N 1
ATOM 1525 C CA . GLU A 1 188 ? -8.149 -13.101 2.761 1.00 83.19 188 GLU A CA 1
ATOM 1526 C C . GLU A 1 188 ? -8.001 -12.124 3.950 1.00 83.19 188 GLU A C 1
ATOM 1528 O O . GLU A 1 188 ? -7.547 -12.486 5.037 1.00 83.19 188 GLU A O 1
ATOM 1533 N N . GLY A 1 189 ? -8.412 -10.864 3.777 1.00 78.69 189 GLY A N 1
ATOM 1534 C CA . GLY A 1 189 ? -8.307 -9.827 4.809 1.00 78.69 189 GLY A CA 1
ATOM 1535 C C . GLY A 1 189 ? -6.994 -9.043 4.782 1.00 78.69 189 GLY A C 1
ATOM 1536 O O . GLY A 1 189 ? -6.800 -8.168 5.629 1.00 78.69 189 GLY A O 1
ATOM 1537 N N . LYS A 1 190 ? -6.108 -9.325 3.822 1.00 83.38 190 LYS A N 1
ATOM 1538 C CA . LYS A 1 190 ? -4.906 -8.543 3.542 1.00 83.38 190 LYS A CA 1
ATOM 1539 C C . LYS A 1 190 ? -5.113 -7.731 2.266 1.00 83.38 190 LYS A C 1
ATOM 1541 O O . LYS A 1 190 ? -5.520 -8.263 1.238 1.00 83.38 190 LYS A O 1
ATOM 1546 N N . LEU A 1 191 ? -4.813 -6.438 2.338 1.00 88.69 191 LEU A N 1
ATOM 1547 C CA . LEU A 1 191 ? -4.826 -5.574 1.163 1.00 88.69 191 LEU A CA 1
ATOM 1548 C C . LEU A 1 191 ? -3.549 -5.814 0.361 1.00 88.69 191 LEU A C 1
ATOM 1550 O O . LEU A 1 191 ? -2.451 -5.572 0.861 1.00 88.69 191 LEU A O 1
ATOM 1554 N N . ASN A 1 192 ? -3.717 -6.289 -0.865 1.00 91.25 192 ASN A N 1
ATOM 1555 C CA . ASN A 1 192 ? -2.671 -6.367 -1.865 1.00 91.25 192 ASN A CA 1
ATOM 1556 C C . ASN A 1 192 ? -2.856 -5.217 -2.847 1.00 91.25 192 ASN A C 1
ATOM 1558 O O . ASN A 1 192 ? -3.966 -4.922 -3.282 1.00 91.25 192 ASN A O 1
ATOM 1562 N N . THR A 1 193 ? -1.757 -4.563 -3.192 1.00 93.81 193 THR A N 1
ATOM 1563 C CA . THR A 1 193 ? -1.753 -3.445 -4.132 1.00 93.81 193 THR A CA 1
ATOM 1564 C C . THR A 1 193 ? -0.951 -3.800 -5.372 1.00 93.81 193 THR A C 1
ATOM 1566 O O . THR A 1 193 ? 0.111 -4.419 -5.273 1.00 93.81 193 THR A O 1
ATOM 1569 N N . THR A 1 194 ? -1.455 -3.403 -6.536 1.00 93.81 194 THR A N 1
ATOM 1570 C CA . THR A 1 194 ? -0.799 -3.553 -7.840 1.00 93.81 194 THR A CA 1
ATOM 1571 C C . THR A 1 194 ? -0.959 -2.274 -8.664 1.00 93.81 194 THR A C 1
ATOM 1573 O O . THR A 1 194 ? -1.732 -1.379 -8.314 1.00 93.81 194 THR A O 1
ATOM 1576 N N . VAL A 1 195 ? -0.191 -2.140 -9.749 1.00 92.69 195 VAL A N 1
ATOM 1577 C CA . VAL A 1 195 ? -0.313 -0.985 -10.651 1.00 92.69 195 VAL A CA 1
ATOM 1578 C C . VAL A 1 195 ? -1.562 -1.144 -11.509 1.00 92.69 195 VAL A C 1
ATOM 1580 O O . VAL A 1 195 ? -1.648 -2.066 -12.318 1.00 92.69 195 VAL A O 1
ATOM 1583 N N . PHE A 1 196 ? -2.512 -0.219 -11.377 1.00 91.75 196 PHE A N 1
ATOM 1584 C CA . PHE A 1 196 ? -3.689 -0.214 -12.235 1.00 91.75 196 PHE A CA 1
ATOM 1585 C C . PHE A 1 196 ? -3.357 0.383 -13.605 1.00 91.75 196 PHE A C 1
ATOM 1587 O O . PHE A 1 196 ? -2.771 1.464 -13.711 1.00 91.75 196 PHE A O 1
ATOM 1594 N N . ARG A 1 197 ? -3.758 -0.317 -14.669 1.00 85.81 197 ARG A N 1
ATOM 1595 C CA . ARG A 1 197 ? -3.656 0.141 -16.057 1.00 85.81 197 ARG A CA 1
ATOM 1596 C C . ARG A 1 197 ? -5.043 0.087 -16.674 1.00 85.81 197 ARG A C 1
ATOM 1598 O O . ARG A 1 197 ? -5.663 -0.972 -16.713 1.00 85.81 197 ARG A O 1
ATOM 1605 N N . LYS A 1 198 ? -5.523 1.222 -17.184 1.00 85.25 198 LYS A N 1
ATOM 1606 C CA . LYS A 1 198 ? -6.821 1.269 -17.866 1.00 85.25 198 LYS A CA 1
ATOM 1607 C C . LYS A 1 198 ? -6.781 0.326 -19.079 1.00 85.25 198 LYS A C 1
ATOM 1609 O O . LYS A 1 198 ? -5.843 0.445 -19.864 1.00 85.25 198 LYS A O 1
ATOM 1614 N N . PRO A 1 199 ? -7.787 -0.540 -19.296 1.00 80.19 199 PRO A N 1
ATOM 1615 C CA . PRO A 1 199 ? -7.782 -1.502 -20.406 1.00 80.19 199 PRO A CA 1
ATOM 1616 C C . PRO A 1 199 ? -7.609 -0.869 -21.794 1.00 80.19 199 PRO A C 1
ATOM 1618 O O . PRO A 1 199 ? -7.043 -1.482 -22.691 1.00 80.19 199 PRO A O 1
ATOM 1621 N N . ALA A 1 200 ? -8.084 0.368 -21.962 1.00 78.44 200 ALA A N 1
ATOM 1622 C CA . ALA A 1 200 ? -7.971 1.134 -23.202 1.00 78.44 200 ALA A CA 1
ATOM 1623 C C . ALA A 1 200 ? -6.748 2.070 -23.249 1.00 78.44 200 ALA A C 1
ATOM 1625 O O . ALA A 1 200 ? -6.578 2.795 -24.227 1.00 78.44 200 ALA A O 1
ATOM 1626 N N . ALA A 1 201 ? -5.920 2.115 -22.199 1.00 78.56 201 ALA A N 1
ATOM 1627 C CA . ALA A 1 201 ? -4.707 2.917 -22.229 1.00 78.56 201 ALA A CA 1
ATOM 1628 C C . ALA A 1 201 ? -3.661 2.210 -23.086 1.00 78.56 201 ALA A C 1
ATOM 1630 O O . ALA A 1 201 ? -3.142 1.152 -22.724 1.00 78.56 201 ALA A O 1
ATOM 1631 N N . GLU A 1 202 ? -3.323 2.829 -24.211 1.00 76.50 202 GLU A N 1
ATOM 1632 C CA . GLU A 1 202 ? -2.134 2.445 -24.951 1.00 76.50 202 GLU A CA 1
ATOM 1633 C C . GLU A 1 202 ? -0.904 2.559 -24.034 1.00 76.50 202 GLU A C 1
ATOM 1635 O O . GLU A 1 202 ? -0.839 3.465 -23.193 1.00 76.50 202 GLU A O 1
ATOM 1640 N N . PRO A 1 203 ? 0.090 1.664 -24.169 1.00 71.88 203 PRO A N 1
ATOM 1641 C CA . PRO A 1 203 ? 1.306 1.684 -23.365 1.00 71.88 203 PRO A CA 1
ATOM 1642 C C . PRO A 1 203 ? 2.240 2.818 -23.821 1.00 71.88 203 PRO A C 1
ATOM 1644 O O . PRO A 1 203 ? 3.418 2.591 -24.096 1.00 71.88 203 PRO A O 1
ATOM 1647 N N . TYR A 1 204 ? 1.721 4.040 -23.939 1.00 72.88 204 TYR A N 1
ATOM 1648 C CA . TYR A 1 204 ? 2.482 5.212 -24.332 1.00 72.88 204 TYR A CA 1
ATOM 1649 C C . TYR A 1 204 ? 3.432 5.604 -23.209 1.00 72.88 204 TYR A C 1
ATOM 1651 O O . TYR A 1 204 ? 3.075 6.238 -22.218 1.00 72.88 204 TYR A O 1
ATOM 1659 N N . ILE A 1 205 ? 4.680 5.208 -23.403 1.00 87.94 205 ILE A N 1
ATOM 1660 C CA . ILE A 1 205 ? 5.840 5.743 -22.713 1.00 87.94 205 ILE A CA 1
ATOM 1661 C C . ILE A 1 205 ? 6.511 6.704 -23.698 1.00 87.94 205 ILE A C 1
ATOM 1663 O O . ILE A 1 205 ? 6.334 6.575 -24.904 1.00 87.94 205 ILE A O 1
ATOM 1667 N N . LEU A 1 206 ? 7.282 7.675 -23.212 1.00 92.81 206 LEU A N 1
ATOM 1668 C CA . LEU A 1 206 ? 8.050 8.588 -24.061 1.00 92.81 206 LEU A CA 1
ATOM 1669 C C . LEU A 1 206 ? 8.792 7.829 -25.188 1.00 92.81 206 LEU A C 1
ATOM 1671 O O . LEU A 1 206 ? 9.731 7.103 -24.857 1.00 92.81 206 LEU A O 1
ATOM 1675 N N . PRO A 1 207 ? 8.451 7.996 -26.483 1.00 94.25 207 PRO A N 1
ATOM 1676 C CA . PRO A 1 207 ? 9.084 7.246 -27.570 1.00 94.25 207 PRO A CA 1
ATOM 1677 C C . PRO A 1 207 ? 10.585 7.514 -27.667 1.00 94.25 207 PRO A C 1
ATOM 1679 O O . PRO A 1 207 ? 11.017 8.664 -27.562 1.00 94.25 207 PRO A O 1
ATOM 1682 N N . TYR A 1 208 ? 11.393 6.481 -27.919 1.00 95.00 208 TYR A N 1
ATOM 1683 C CA . TYR A 1 208 ? 12.858 6.613 -27.977 1.00 95.00 208 TYR A CA 1
ATOM 1684 C C . TYR A 1 208 ? 13.348 7.470 -29.155 1.00 95.00 208 TYR A C 1
ATOM 1686 O O . TYR A 1 208 ? 14.435 8.034 -29.111 1.00 95.00 208 TYR A O 1
ATOM 1694 N N . THR A 1 209 ? 12.542 7.575 -30.212 1.00 93.31 209 THR A N 1
ATOM 1695 C CA . THR A 1 209 ? 12.819 8.398 -31.399 1.00 93.31 209 THR A CA 1
ATOM 1696 C C . THR A 1 209 ? 12.504 9.880 -31.198 1.00 93.31 209 THR A C 1
ATOM 1698 O O . THR A 1 209 ? 12.794 10.690 -32.077 1.00 93.31 209 THR A O 1
ATOM 1701 N N . SER A 1 210 ? 11.895 10.252 -30.070 1.00 94.69 210 SER A N 1
ATOM 1702 C CA . SER A 1 210 ? 11.595 11.650 -29.774 1.00 94.69 210 SER A CA 1
ATOM 1703 C C . SER A 1 210 ? 12.875 12.453 -29.508 1.00 94.69 210 SER A C 1
ATOM 1705 O O . SER A 1 210 ? 13.883 11.919 -29.050 1.00 94.69 210 SER A O 1
ATOM 1707 N N . ASN A 1 211 ? 12.845 13.760 -29.781 1.00 95.19 211 ASN A N 1
ATOM 1708 C CA . ASN A 1 211 ? 14.004 14.645 -29.623 1.00 95.19 211 ASN A CA 1
ATOM 1709 C C . ASN A 1 211 ? 14.213 15.079 -28.157 1.00 95.19 211 ASN A C 1
ATOM 1711 O O . ASN A 1 211 ? 14.255 16.270 -27.851 1.00 95.19 211 ASN A O 1
ATOM 1715 N N . HIS A 1 212 ? 14.283 14.113 -27.240 1.00 96.12 212 HIS A N 1
ATOM 1716 C CA . HIS A 1 212 ? 14.535 14.358 -25.822 1.00 96.12 212 HIS A CA 1
ATOM 1717 C C . HIS A 1 212 ? 15.967 13.959 -25.442 1.00 96.12 212 HIS A C 1
ATOM 1719 O O . HIS A 1 212 ? 16.563 13.063 -26.047 1.00 96.12 212 HIS A O 1
ATOM 1725 N N . PRO A 1 213 ? 16.557 14.593 -24.413 1.00 96.25 213 PRO A N 1
ATOM 1726 C CA . PRO A 1 213 ? 17.856 14.184 -23.901 1.00 96.25 213 PRO A CA 1
ATOM 1727 C C . PRO A 1 213 ? 17.868 12.713 -23.467 1.00 96.25 213 PRO A C 1
ATOM 1729 O O . PRO A 1 213 ? 16.903 12.204 -22.895 1.00 96.25 213 PRO A O 1
ATOM 1732 N N . ARG A 1 214 ? 19.015 12.039 -23.632 1.00 93.38 214 ARG A N 1
ATOM 1733 C CA . ARG A 1 214 ? 19.204 10.647 -23.168 1.00 93.38 214 ARG A CA 1
ATOM 1734 C C . ARG A 1 214 ? 18.874 10.460 -21.686 1.00 93.38 214 ARG A C 1
ATOM 1736 O O . ARG A 1 214 ? 18.383 9.398 -21.313 1.00 93.38 214 ARG A O 1
ATOM 1743 N N . LEU A 1 215 ? 19.122 11.488 -20.874 1.00 95.12 215 LEU A N 1
ATOM 1744 C CA . LEU A 1 215 ? 18.786 11.499 -19.452 1.00 95.12 215 LEU A CA 1
ATOM 1745 C C . LEU A 1 215 ? 17.274 11.352 -19.215 1.00 95.12 215 LEU A C 1
ATOM 1747 O O . LEU A 1 215 ? 16.859 10.641 -18.307 1.00 95.12 215 LEU A O 1
ATOM 1751 N N . THR A 1 216 ? 16.438 11.968 -20.051 1.00 96.06 216 THR A N 1
ATOM 1752 C CA . THR A 1 216 ? 14.977 11.854 -19.951 1.00 96.06 216 THR A CA 1
ATOM 1753 C C . THR A 1 216 ? 14.527 10.422 -20.233 1.00 96.06 216 THR A C 1
ATOM 1755 O O . THR A 1 216 ? 13.712 9.869 -19.497 1.00 96.06 216 THR A O 1
ATOM 1758 N N . HIS A 1 217 ? 15.120 9.776 -21.239 1.00 95.88 217 HIS A N 1
ATOM 1759 C CA . HIS A 1 217 ? 14.856 8.371 -21.553 1.00 95.88 217 HIS A CA 1
ATOM 1760 C C . HIS A 1 217 ? 15.292 7.424 -20.430 1.00 95.88 217 HIS A C 1
ATOM 1762 O O . HIS A 1 217 ? 14.548 6.511 -20.082 1.00 95.88 217 HIS A O 1
ATOM 1768 N N . SER A 1 218 ? 16.464 7.638 -19.822 1.00 94.88 218 SER A N 1
ATOM 1769 C CA . SER A 1 218 ? 16.892 6.827 -18.674 1.00 94.88 218 SER A CA 1
ATOM 1770 C C . SER A 1 218 ? 16.013 7.064 -17.446 1.00 94.88 218 SER A C 1
ATOM 1772 O O . SER A 1 218 ? 15.638 6.107 -16.772 1.00 94.88 218 SER A O 1
ATOM 1774 N N . ASN A 1 219 ? 15.629 8.317 -17.187 1.00 94.94 219 ASN A N 1
ATOM 1775 C CA . ASN A 1 219 ? 14.755 8.662 -16.069 1.00 94.94 219 ASN A CA 1
ATOM 1776 C C . ASN A 1 219 ? 13.364 8.061 -16.237 1.00 94.94 219 ASN A C 1
ATOM 1778 O O . ASN A 1 219 ? 12.799 7.600 -15.259 1.00 94.94 219 ASN A O 1
ATOM 1782 N N . THR A 1 220 ? 12.848 7.991 -17.464 1.00 95.19 220 THR A N 1
ATOM 1783 C CA . THR A 1 220 ? 11.567 7.337 -17.763 1.00 95.19 220 THR A CA 1
ATOM 1784 C C . THR A 1 220 ? 11.569 5.866 -17.333 1.00 95.19 220 THR A C 1
ATOM 1786 O O . THR A 1 220 ? 10.607 5.387 -16.740 1.00 95.19 220 THR A O 1
ATOM 1789 N N . ILE A 1 221 ? 12.672 5.148 -17.579 1.00 95.81 221 ILE A N 1
ATOM 1790 C CA . ILE A 1 221 ? 12.838 3.761 -17.121 1.00 95.81 221 ILE A CA 1
ATOM 1791 C C . ILE A 1 221 ? 12.921 3.702 -15.592 1.00 95.81 221 ILE A C 1
ATOM 1793 O O . ILE A 1 221 ? 12.253 2.884 -14.961 1.00 95.81 221 ILE A O 1
ATOM 1797 N N . TYR A 1 222 ? 13.738 4.575 -15.000 1.00 95.12 222 TYR A N 1
ATOM 1798 C CA . TYR A 1 222 ? 13.948 4.627 -13.556 1.00 95.12 222 TYR A CA 1
ATOM 1799 C C . TYR A 1 222 ? 12.641 4.895 -12.795 1.00 95.12 222 TYR A C 1
ATOM 1801 O O . TYR A 1 222 ? 12.325 4.176 -11.850 1.00 95.12 222 TYR A O 1
ATOM 1809 N N . THR A 1 223 ? 11.857 5.890 -13.218 1.00 93.75 223 THR A N 1
ATOM 1810 C CA . THR A 1 223 ? 10.600 6.264 -12.557 1.00 93.75 223 THR A CA 1
ATOM 1811 C C . THR A 1 223 ? 9.524 5.199 -12.721 1.00 93.75 223 THR A C 1
ATOM 1813 O O . THR A 1 223 ? 8.784 4.953 -11.771 1.00 93.75 223 THR A O 1
ATOM 1816 N N . ALA A 1 224 ? 9.460 4.522 -13.873 1.00 93.81 224 ALA A N 1
ATOM 1817 C CA . ALA A 1 224 ? 8.547 3.401 -14.078 1.00 93.81 224 ALA A CA 1
ATOM 1818 C C . ALA A 1 224 ? 8.842 2.246 -13.106 1.00 93.81 224 ALA A C 1
ATOM 1820 O O . ALA A 1 224 ? 7.930 1.750 -12.446 1.00 93.81 224 AL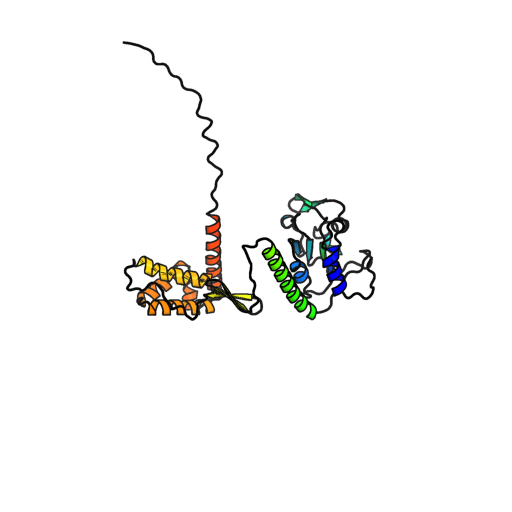A A O 1
ATOM 1821 N N . LEU A 1 225 ? 10.117 1.864 -12.954 1.00 94.62 225 LEU A N 1
ATOM 1822 C CA . LEU A 1 225 ? 10.529 0.830 -11.997 1.00 94.62 225 LEU A CA 1
ATOM 1823 C C . LEU A 1 225 ? 10.275 1.256 -10.548 1.00 94.62 225 LEU A C 1
ATOM 1825 O O . LEU A 1 225 ? 9.741 0.474 -9.764 1.00 94.62 225 LEU A O 1
ATOM 1829 N N . LEU A 1 226 ? 10.610 2.502 -10.203 1.00 93.75 226 LEU A N 1
ATOM 1830 C CA . LEU A 1 226 ? 10.380 3.055 -8.870 1.00 93.75 226 LEU A CA 1
ATOM 1831 C C . LEU A 1 226 ? 8.892 3.020 -8.500 1.00 93.75 226 LEU A C 1
ATOM 1833 O O . LEU A 1 226 ? 8.536 2.591 -7.403 1.00 93.75 226 LEU A O 1
ATOM 1837 N N . ARG A 1 227 ? 8.019 3.431 -9.428 1.00 92.56 227 ARG A N 1
ATOM 1838 C CA . ARG A 1 227 ? 6.564 3.352 -9.267 1.00 92.56 227 ARG A CA 1
ATOM 1839 C C . ARG A 1 227 ? 6.106 1.905 -9.096 1.00 92.56 227 ARG A C 1
ATOM 1841 O O . ARG A 1 227 ? 5.332 1.639 -8.183 1.00 92.56 227 ARG A O 1
ATOM 1848 N N . GLY A 1 228 ? 6.601 0.985 -9.924 1.00 93.44 228 GLY A N 1
ATOM 1849 C CA . GLY A 1 228 ? 6.276 -0.439 -9.824 1.00 93.44 228 GLY A CA 1
ATOM 1850 C C . GLY A 1 228 ? 6.561 -1.000 -8.431 1.00 93.44 228 GLY A C 1
ATOM 1851 O O . GLY A 1 228 ? 5.676 -1.600 -7.829 1.00 93.44 228 GLY A O 1
ATOM 1852 N N . ILE A 1 229 ? 7.748 -0.729 -7.877 1.00 93.81 229 ILE A N 1
ATOM 1853 C CA . ILE A 1 229 ? 8.119 -1.212 -6.537 1.00 93.81 229 ILE A CA 1
ATOM 1854 C C . ILE A 1 229 ? 7.276 -0.554 -5.452 1.00 93.81 229 ILE A C 1
ATOM 1856 O O . ILE A 1 229 ? 6.828 -1.242 -4.546 1.00 93.81 229 ILE A O 1
ATOM 1860 N N . ARG A 1 230 ? 7.040 0.760 -5.521 1.00 92.06 230 ARG A N 1
ATOM 1861 C CA . ARG A 1 230 ? 6.246 1.468 -4.502 1.00 92.06 230 ARG A CA 1
ATOM 1862 C C . ARG A 1 230 ? 4.796 0.996 -4.446 1.00 92.06 230 ARG A C 1
ATOM 1864 O O . ARG A 1 230 ? 4.205 1.007 -3.374 1.00 92.06 230 ARG A O 1
ATOM 1871 N N . LEU A 1 231 ? 4.226 0.614 -5.587 1.00 92.75 231 LEU A N 1
ATOM 1872 C CA . LEU A 1 231 ? 2.818 0.241 -5.682 1.00 92.75 231 LEU A CA 1
ATOM 1873 C C . LEU A 1 231 ? 2.571 -1.256 -5.506 1.00 92.75 231 LEU A C 1
ATOM 1875 O O . LEU A 1 231 ? 1.519 -1.619 -4.994 1.00 92.75 231 LEU A O 1
ATOM 1879 N N . CYS A 1 232 ? 3.494 -2.128 -5.911 1.00 94.06 232 CYS A N 1
ATOM 1880 C CA . CYS A 1 232 ? 3.292 -3.572 -5.812 1.00 94.06 232 CYS A CA 1
ATOM 1881 C C . CYS A 1 232 ? 3.592 -4.074 -4.394 1.00 94.06 232 CYS A C 1
ATOM 1883 O O . CYS A 1 232 ? 4.694 -3.893 -3.881 1.00 94.06 232 CYS A O 1
ATOM 1885 N N . SER A 1 233 ? 2.629 -4.745 -3.764 1.00 91.00 233 SER A N 1
ATOM 1886 C CA . SER A 1 233 ? 2.813 -5.324 -2.423 1.00 91.00 233 SER A CA 1
ATOM 1887 C C . SER A 1 233 ? 3.680 -6.590 -2.417 1.00 91.00 233 SER A C 1
ATOM 1889 O O . SER A 1 233 ? 4.296 -6.909 -1.399 1.00 91.00 233 SER A O 1
ATOM 1891 N N . ASP A 1 234 ? 3.717 -7.324 -3.531 1.00 91.88 234 ASP A N 1
ATOM 1892 C CA . ASP A 1 234 ? 4.370 -8.630 -3.635 1.00 91.88 234 ASP A CA 1
ATOM 1893 C C . ASP A 1 234 ? 5.386 -8.688 -4.786 1.00 91.88 234 ASP A C 1
ATOM 1895 O O . ASP A 1 234 ? 5.227 -8.031 -5.818 1.00 91.88 234 ASP A O 1
ATOM 1899 N N . VAL A 1 235 ? 6.413 -9.524 -4.628 1.00 93.19 235 VAL A N 1
ATOM 1900 C CA . VAL A 1 235 ? 7.495 -9.680 -5.604 1.00 93.19 235 VAL A CA 1
ATOM 1901 C C . VAL A 1 235 ? 6.993 -10.251 -6.931 1.00 93.19 235 VAL A C 1
ATOM 1903 O O . VAL A 1 235 ? 7.457 -9.820 -7.986 1.00 93.19 235 VAL A O 1
ATOM 1906 N N . HIS A 1 236 ? 6.005 -11.153 -6.914 1.00 91.81 236 HIS A N 1
ATOM 1907 C CA . HIS A 1 236 ? 5.444 -11.714 -8.145 1.00 91.81 236 HIS A CA 1
ATOM 1908 C C . HIS A 1 236 ? 4.632 -10.674 -8.914 1.00 91.81 236 HIS A C 1
ATOM 1910 O O . HIS A 1 236 ? 4.777 -10.548 -10.131 1.00 91.81 236 HIS A O 1
ATOM 1916 N N . THR A 1 237 ? 3.828 -9.881 -8.202 1.00 91.69 237 THR A N 1
ATOM 1917 C CA . THR A 1 237 ? 3.074 -8.773 -8.809 1.00 91.69 237 THR A CA 1
ATOM 1918 C C . THR A 1 237 ? 4.005 -7.710 -9.392 1.00 91.69 237 THR A C 1
ATOM 1920 O O . THR A 1 237 ? 3.771 -7.207 -10.491 1.00 91.69 237 THR A O 1
ATOM 1923 N N . PHE A 1 238 ? 5.120 -7.433 -8.711 1.00 94.50 238 PHE A N 1
ATOM 1924 C CA . PHE A 1 238 ? 6.149 -6.541 -9.223 1.00 94.50 238 PHE A CA 1
ATOM 1925 C C . PHE A 1 238 ? 6.851 -7.099 -10.462 1.00 94.50 238 PHE A C 1
ATOM 1927 O O . PHE A 1 238 ? 7.104 -6.344 -11.397 1.00 94.50 238 PHE A O 1
ATOM 1934 N N . ASP A 1 239 ? 7.167 -8.394 -10.506 1.00 94.19 239 ASP A N 1
ATOM 1935 C CA . ASP A 1 239 ? 7.824 -8.988 -11.672 1.00 94.19 239 ASP A CA 1
ATOM 1936 C C . ASP A 1 239 ? 6.941 -8.935 -12.922 1.00 94.19 239 ASP A C 1
ATOM 1938 O O . ASP A 1 239 ? 7.416 -8.586 -14.005 1.00 94.19 239 ASP A O 1
ATOM 1942 N N . GLN A 1 240 ? 5.638 -9.179 -12.765 1.00 93.00 240 GLN A N 1
ATOM 1943 C CA . GLN A 1 240 ? 4.670 -8.983 -13.844 1.00 93.00 240 GLN A CA 1
ATOM 1944 C C . GLN A 1 240 ? 4.667 -7.530 -14.331 1.00 93.00 240 GLN A C 1
ATOM 1946 O O . GLN A 1 240 ? 4.747 -7.276 -15.534 1.00 93.00 240 GLN A O 1
ATOM 1951 N N . GLU A 1 241 ? 4.656 -6.563 -13.414 1.00 94.31 241 GLU A N 1
ATOM 1952 C CA . GLU A 1 241 ? 4.710 -5.150 -13.785 1.00 94.31 241 GLU A CA 1
ATOM 1953 C C . GLU A 1 241 ? 6.051 -4.761 -14.429 1.00 94.31 241 GLU A C 1
ATOM 1955 O O . GLU A 1 241 ? 6.086 -4.004 -15.400 1.00 94.31 241 GLU A O 1
ATOM 1960 N N . ARG A 1 242 ? 7.168 -5.331 -13.973 1.00 94.56 242 ARG A N 1
ATOM 1961 C CA . ARG A 1 242 ? 8.492 -5.163 -14.585 1.00 94.56 242 ARG A CA 1
ATOM 1962 C C . ARG A 1 242 ? 8.499 -5.660 -16.031 1.00 94.56 242 ARG A C 1
ATOM 1964 O O . ARG A 1 242 ? 9.051 -4.980 -16.898 1.00 94.56 242 ARG A O 1
ATOM 1971 N N . LEU A 1 243 ? 7.896 -6.820 -16.297 1.00 93.62 243 LEU A N 1
ATOM 1972 C CA . LEU A 1 243 ? 7.736 -7.354 -17.652 1.00 93.62 243 LEU A CA 1
ATOM 1973 C C . LEU A 1 243 ? 6.857 -6.435 -18.508 1.00 93.62 243 LEU A C 1
ATOM 1975 O O . LEU A 1 243 ? 7.223 -6.135 -19.643 1.00 93.62 243 LEU A O 1
ATOM 1979 N N . ASN A 1 244 ? 5.758 -5.914 -17.957 1.00 93.25 244 ASN A N 1
ATOM 1980 C CA . ASN A 1 244 ? 4.904 -4.946 -18.650 1.00 93.25 244 ASN A CA 1
ATOM 1981 C C . ASN A 1 244 ? 5.669 -3.667 -19.021 1.00 93.25 244 ASN A C 1
ATOM 1983 O O . ASN A 1 244 ? 5.539 -3.170 -20.141 1.00 93.25 244 ASN A O 1
ATOM 1987 N N . ILE A 1 245 ? 6.503 -3.150 -18.113 1.00 94.69 245 ILE A N 1
ATOM 1988 C CA . ILE A 1 245 ? 7.373 -1.993 -18.367 1.00 94.69 245 ILE A CA 1
ATOM 1989 C C . ILE A 1 245 ? 8.375 -2.309 -19.484 1.00 94.69 245 ILE A C 1
ATOM 1991 O O . ILE A 1 245 ? 8.553 -1.498 -20.393 1.00 94.69 245 ILE A O 1
ATOM 1995 N N . GLU A 1 246 ? 9.019 -3.478 -19.452 1.00 94.62 246 GLU A N 1
ATOM 1996 C CA . GLU A 1 246 ? 9.972 -3.903 -20.486 1.00 94.62 246 GLU A CA 1
ATOM 1997 C C . GLU A 1 246 ? 9.309 -4.001 -21.868 1.00 94.62 246 GLU A C 1
ATOM 1999 O O . GLU A 1 246 ? 9.842 -3.474 -22.849 1.00 94.62 246 GLU A O 1
ATOM 2004 N N . ILE A 1 247 ? 8.122 -4.607 -21.937 1.00 93.25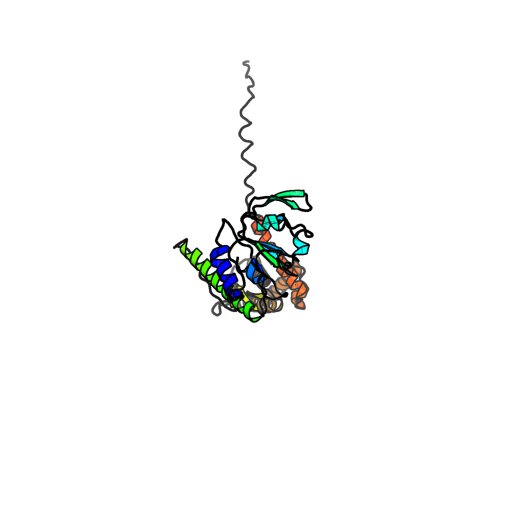 247 ILE A N 1
ATOM 2005 C CA . ILE A 1 247 ? 7.321 -4.723 -23.160 1.00 93.25 247 ILE A CA 1
ATOM 2006 C C . ILE A 1 247 ? 6.924 -3.335 -23.679 1.00 93.25 247 ILE A C 1
ATOM 2008 O O . ILE A 1 247 ? 7.114 -3.041 -24.860 1.00 93.25 247 ILE A O 1
ATOM 2012 N N . ALA A 1 248 ? 6.432 -2.454 -22.805 1.00 93.56 248 ALA A N 1
ATOM 2013 C CA . ALA A 1 248 ? 6.050 -1.097 -23.178 1.00 93.56 248 ALA A CA 1
ATOM 2014 C C . ALA A 1 248 ? 7.247 -0.300 -23.726 1.00 93.56 248 ALA A C 1
ATOM 2016 O O . ALA A 1 248 ? 7.143 0.331 -24.776 1.00 93.56 248 ALA A O 1
ATOM 2017 N N . LEU A 1 249 ? 8.414 -0.365 -23.081 1.00 95.44 249 LEU A N 1
ATOM 2018 C CA . LEU A 1 249 ? 9.634 0.283 -23.577 1.00 95.44 249 LEU A CA 1
ATOM 2019 C C . LEU A 1 249 ? 10.053 -0.265 -24.947 1.00 95.44 249 LEU A C 1
ATOM 2021 O O . LEU A 1 249 ? 10.447 0.503 -25.825 1.00 95.44 249 LEU A O 1
ATOM 2025 N N . PHE A 1 250 ? 9.938 -1.578 -25.152 1.00 93.81 250 PHE A N 1
ATOM 2026 C CA . PHE A 1 250 ? 10.253 -2.200 -26.434 1.00 93.81 250 PHE A CA 1
ATOM 2027 C C . PHE A 1 250 ? 9.334 -1.696 -27.556 1.00 93.81 250 PHE A C 1
ATOM 2029 O O . PHE A 1 250 ? 9.830 -1.291 -28.608 1.00 93.81 250 PHE A O 1
ATOM 2036 N N . PHE A 1 251 ? 8.020 -1.623 -27.315 1.00 93.19 251 PHE A N 1
ATOM 2037 C CA . PHE A 1 251 ? 7.063 -1.064 -28.278 1.00 93.19 251 PHE A CA 1
ATOM 2038 C C . PHE A 1 251 ? 7.291 0.425 -28.569 1.00 93.19 251 PHE A C 1
ATOM 2040 O O . PHE A 1 251 ? 7.050 0.874 -29.685 1.00 93.19 251 PHE A O 1
ATOM 2047 N N . ASN A 1 252 ? 7.839 1.178 -27.612 1.00 94.25 252 ASN A N 1
ATOM 2048 C CA . ASN A 1 252 ? 8.209 2.586 -27.789 1.00 94.25 252 ASN A CA 1
ATOM 2049 C C . ASN A 1 252 ? 9.611 2.788 -28.409 1.00 94.25 252 ASN A C 1
ATOM 2051 O O . ASN A 1 252 ? 10.140 3.903 -28.413 1.00 94.25 252 ASN A O 1
ATOM 2055 N N . GLY A 1 253 ? 10.228 1.724 -28.938 1.00 94.94 253 GLY A N 1
ATOM 2056 C CA . GLY A 1 253 ? 11.463 1.790 -29.726 1.00 94.94 253 GLY A CA 1
ATOM 2057 C C . GLY A 1 253 ? 12.760 1.839 -28.914 1.00 94.94 253 GLY A C 1
ATOM 2058 O O . GLY A 1 253 ? 13.812 2.157 -29.471 1.00 94.94 253 GLY A O 1
ATOM 2059 N N . TYR A 1 254 ? 12.726 1.537 -27.612 1.00 96.94 254 TYR A N 1
ATOM 2060 C CA . TYR A 1 254 ? 13.939 1.540 -26.792 1.00 96.94 254 TYR A CA 1
ATOM 2061 C C . TYR A 1 254 ? 14.856 0.357 -27.154 1.00 96.94 254 TYR A C 1
ATOM 2063 O O . TYR A 1 254 ? 14.406 -0.792 -27.194 1.00 96.94 254 TYR A O 1
ATOM 2071 N N . PRO A 1 255 ? 16.173 0.578 -27.346 1.00 96.50 255 PRO A N 1
ATOM 2072 C CA . PRO A 1 255 ? 17.108 -0.507 -27.616 1.00 96.50 255 PRO A CA 1
ATOM 2073 C C . PRO A 1 255 ? 17.193 -1.492 -26.444 1.00 96.50 255 PRO A C 1
ATOM 2075 O O . PRO A 1 255 ? 17.396 -1.096 -25.297 1.00 96.50 255 PRO A O 1
ATOM 2078 N N . ARG A 1 256 ? 17.161 -2.798 -26.726 1.00 95.94 256 ARG A N 1
ATOM 2079 C CA . ARG A 1 256 ? 17.225 -3.860 -25.699 1.00 95.94 256 ARG A CA 1
ATOM 2080 C C . ARG A 1 256 ? 18.419 -3.721 -24.744 1.00 95.94 256 ARG A C 1
ATOM 2082 O O . ARG A 1 256 ? 18.283 -3.926 -23.540 1.00 95.94 256 ARG A O 1
ATOM 2089 N N . ASN A 1 257 ? 19.586 -3.345 -25.266 1.00 96.12 257 ASN A N 1
ATOM 2090 C CA . ASN A 1 257 ? 20.789 -3.137 -24.453 1.00 96.12 257 ASN A CA 1
ATOM 2091 C C . ASN A 1 257 ? 20.649 -1.931 -23.512 1.00 96.12 257 ASN A C 1
ATOM 2093 O O . ASN A 1 257 ? 21.162 -1.964 -22.396 1.00 96.12 257 ASN A O 1
ATOM 2097 N N . PHE A 1 258 ? 19.934 -0.889 -23.946 1.00 95.38 258 PHE A N 1
ATOM 2098 C CA . PHE A 1 258 ? 19.656 0.297 -23.141 1.00 95.38 258 PHE A CA 1
ATOM 2099 C C . PHE A 1 258 ? 18.730 -0.050 -21.969 1.00 95.38 258 PHE A C 1
ATOM 2101 O O . PHE A 1 258 ? 19.061 0.262 -20.827 1.00 95.38 258 PHE A O 1
ATOM 2108 N N . ILE A 1 259 ? 17.640 -0.779 -22.241 1.00 96.06 259 ILE A N 1
ATOM 2109 C CA . ILE A 1 259 ? 16.690 -1.254 -21.221 1.00 96.06 259 ILE A CA 1
ATOM 2110 C C . ILE A 1 259 ? 17.416 -2.102 -20.169 1.00 96.06 259 ILE A C 1
ATOM 2112 O O . ILE A 1 259 ? 17.421 -1.761 -18.988 1.00 96.06 259 ILE A O 1
ATOM 2116 N N . ARG A 1 260 ? 18.106 -3.167 -20.601 1.00 94.69 260 ARG A N 1
ATOM 2117 C CA . ARG A 1 260 ? 18.801 -4.101 -19.698 1.00 94.69 260 ARG A CA 1
ATOM 2118 C C . ARG A 1 260 ? 19.845 -3.422 -18.827 1.00 94.69 260 ARG A C 1
ATOM 2120 O O . ARG A 1 260 ? 19.967 -3.752 -17.649 1.00 94.69 260 ARG A O 1
ATOM 2127 N N . ARG A 1 261 ? 20.606 -2.485 -19.400 1.00 95.81 261 ARG A N 1
ATOM 2128 C CA . ARG A 1 261 ? 21.599 -1.715 -18.650 1.00 95.81 261 ARG A CA 1
ATOM 2129 C C . ARG A 1 261 ? 20.929 -0.919 -17.533 1.00 95.81 261 ARG A C 1
ATOM 2131 O O . ARG A 1 261 ? 21.364 -1.036 -16.394 1.00 95.81 261 ARG A O 1
ATOM 2138 N N . HIS A 1 262 ? 19.869 -0.173 -17.840 1.00 95.25 262 HIS A N 1
ATOM 2139 C CA . HIS A 1 262 ? 19.198 0.666 -16.847 1.00 95.25 262 HIS A CA 1
ATOM 2140 C C . HIS A 1 262 ? 18.419 -0.138 -15.802 1.00 95.25 262 HIS A C 1
ATOM 2142 O O . HIS A 1 262 ? 18.420 0.244 -14.636 1.00 95.25 262 HIS A O 1
ATOM 2148 N N . PHE A 1 263 ? 17.853 -1.293 -16.162 1.00 94.56 263 PHE A N 1
ATOM 2149 C CA . PHE A 1 263 ? 17.285 -2.225 -15.182 1.00 94.56 263 PHE A CA 1
ATOM 2150 C C . PHE A 1 263 ? 18.375 -2.709 -14.216 1.00 94.56 263 PHE A C 1
ATOM 2152 O O . PHE A 1 263 ? 18.230 -2.606 -13.001 1.00 94.56 263 PHE A O 1
ATOM 2159 N N . LYS A 1 264 ? 19.516 -3.170 -14.744 1.00 93.06 264 LYS A N 1
ATOM 2160 C CA . LYS A 1 264 ? 20.636 -3.641 -13.919 1.00 93.06 264 LYS A CA 1
ATOM 2161 C C . LYS A 1 264 ? 21.204 -2.537 -13.023 1.00 93.06 264 LYS A C 1
ATOM 2163 O O . LYS A 1 264 ? 21.502 -2.798 -11.862 1.00 93.06 264 LYS A O 1
ATOM 2168 N N . GLU A 1 265 ? 21.359 -1.322 -13.547 1.00 93.38 265 GLU A N 1
ATOM 2169 C CA . GLU A 1 265 ? 21.796 -0.154 -12.773 1.00 93.38 265 GLU A CA 1
ATOM 2170 C C . GLU A 1 265 ? 20.814 0.173 -11.647 1.00 93.38 265 GLU A C 1
ATOM 2172 O O . GLU A 1 265 ? 21.248 0.380 -10.518 1.00 93.38 265 GLU A O 1
ATOM 2177 N N . PHE A 1 266 ? 19.505 0.137 -11.914 1.00 93.62 266 PHE A N 1
ATOM 2178 C CA . PHE A 1 266 ? 18.477 0.382 -10.906 1.00 93.62 266 PHE A CA 1
ATOM 2179 C C . PHE A 1 266 ? 18.614 -0.568 -9.705 1.00 93.62 266 PHE A C 1
ATOM 2181 O O . PHE A 1 266 ? 18.727 -0.110 -8.568 1.00 93.62 266 PHE A O 1
ATOM 2188 N N . PHE A 1 267 ? 18.668 -1.883 -9.942 1.00 91.19 267 PHE A N 1
ATOM 2189 C CA . PHE A 1 267 ? 18.782 -2.870 -8.858 1.00 91.19 267 PHE A CA 1
ATOM 2190 C C . PHE A 1 267 ? 20.161 -2.863 -8.190 1.00 91.19 267 PHE A C 1
ATOM 2192 O O . PHE A 1 267 ? 20.284 -3.147 -6.998 1.00 91.19 267 PHE A O 1
ATOM 2199 N N . LYS A 1 268 ? 21.217 -2.508 -8.930 1.00 90.81 268 LYS A N 1
ATOM 2200 C CA . LYS A 1 268 ? 22.550 -2.322 -8.351 1.00 90.81 268 LYS A CA 1
ATOM 2201 C C . LYS A 1 268 ? 22.563 -1.146 -7.372 1.00 90.81 268 LYS A C 1
ATOM 2203 O O . LYS A 1 268 ? 23.090 -1.293 -6.276 1.00 90.81 268 LYS A O 1
ATOM 2208 N N . ASN A 1 269 ? 21.958 -0.018 -7.745 1.00 90.44 269 ASN A N 1
ATOM 2209 C CA . ASN A 1 269 ? 21.937 1.196 -6.926 1.00 90.44 269 ASN A CA 1
ATOM 2210 C C . ASN A 1 269 ? 21.152 1.016 -5.617 1.00 90.44 269 ASN A C 1
ATOM 2212 O O . ASN A 1 269 ? 21.483 1.650 -4.624 1.00 90.44 269 ASN A O 1
ATOM 2216 N N . HIS A 1 270 ? 20.166 0.116 -5.596 1.00 87.62 270 HIS A N 1
ATOM 2217 C CA . HIS A 1 270 ? 19.365 -0.192 -4.408 1.00 87.62 270 HIS A CA 1
ATOM 2218 C C . HIS A 1 270 ? 19.828 -1.457 -3.658 1.00 87.62 270 HIS A C 1
ATOM 2220 O O . HIS A 1 270 ? 19.086 -1.991 -2.837 1.00 87.62 270 HIS A O 1
ATOM 2226 N N . ASN A 1 271 ? 21.032 -1.982 -3.935 1.00 84.38 271 ASN A N 1
ATOM 2227 C CA . ASN A 1 271 ? 21.552 -3.220 -3.329 1.00 84.38 271 ASN A CA 1
ATOM 2228 C C . ASN A 1 271 ? 20.563 -4.403 -3.404 1.00 84.38 271 ASN A C 1
ATOM 2230 O O . ASN A 1 271 ? 20.460 -5.216 -2.480 1.00 84.38 271 ASN A O 1
ATOM 2234 N N . SER A 1 272 ? 19.823 -4.495 -4.508 1.00 83.75 272 SER A N 1
ATOM 2235 C CA . SER A 1 272 ? 18.678 -5.389 -4.687 1.00 83.75 272 SER A CA 1
ATOM 2236 C C . SER A 1 272 ? 18.780 -6.245 -5.952 1.00 83.75 272 SER A C 1
ATOM 2238 O O . SER A 1 272 ? 17.790 -6.759 -6.469 1.00 83.75 272 SER A O 1
ATOM 2240 N N . SER A 1 273 ? 20.014 -6.474 -6.413 1.00 81.75 273 SER A N 1
ATOM 2241 C CA . SER A 1 273 ? 20.334 -7.402 -7.511 1.00 81.75 273 SER A CA 1
ATOM 2242 C C . SER A 1 273 ? 19.671 -8.792 -7.393 1.00 81.75 273 SER A C 1
ATOM 2244 O O . SER A 1 273 ? 19.277 -9.313 -8.437 1.00 81.75 273 SER A O 1
ATOM 2246 N N . PRO A 1 274 ? 19.496 -9.392 -6.190 1.00 79.00 274 PRO A N 1
ATOM 2247 C CA . PRO A 1 274 ? 18.818 -10.685 -6.044 1.00 79.00 274 PRO A CA 1
ATOM 2248 C C . PRO A 1 274 ? 17.348 -10.684 -6.484 1.00 79.00 274 PRO A C 1
ATOM 2250 O O . PRO A 1 274 ? 16.878 -11.701 -6.987 1.00 79.00 274 PRO A O 1
ATOM 2253 N N . ILE A 1 275 ? 16.640 -9.551 -6.378 1.00 82.81 275 ILE A N 1
ATOM 2254 C CA . ILE A 1 275 ? 15.238 -9.430 -6.818 1.00 82.81 275 ILE A CA 1
ATOM 2255 C C . ILE A 1 275 ? 15.146 -9.671 -8.327 1.00 82.81 275 ILE A C 1
ATOM 2257 O O . ILE A 1 275 ? 14.285 -10.406 -8.795 1.00 82.81 275 ILE A O 1
ATOM 2261 N N . TYR A 1 276 ? 16.084 -9.094 -9.082 1.00 79.38 276 TYR A N 1
ATOM 2262 C CA . TYR A 1 276 ? 16.120 -9.207 -10.538 1.00 79.38 276 TYR A CA 1
ATOM 2263 C C . TYR A 1 276 ? 16.529 -10.603 -11.037 1.00 79.38 276 TYR A C 1
ATOM 2265 O O . TYR A 1 276 ? 16.247 -10.947 -12.180 1.00 79.38 276 TYR A O 1
ATOM 2273 N N . GLN A 1 277 ? 17.228 -11.391 -10.215 1.00 81.75 277 GLN A N 1
ATOM 2274 C CA . GLN A 1 277 ? 17.762 -12.698 -10.615 1.00 81.75 277 GLN A CA 1
ATOM 2275 C C . GLN A 1 277 ? 16.897 -1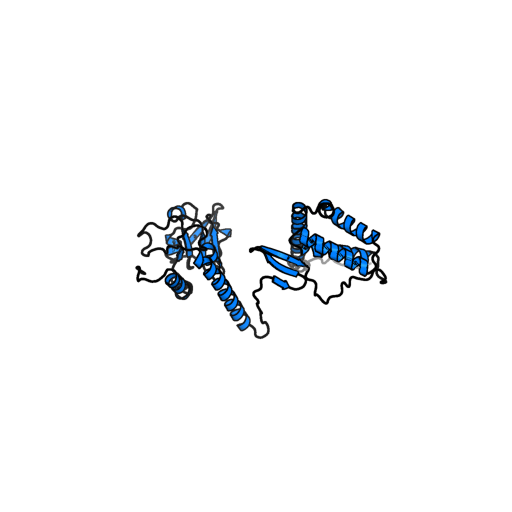3.866 -10.137 1.00 81.75 277 GLN A C 1
ATOM 2277 O O . GLN A 1 277 ? 16.669 -14.791 -10.908 1.00 81.75 277 GLN A O 1
ATOM 2282 N N . ASN A 1 278 ? 16.425 -13.817 -8.888 1.00 85.19 278 ASN A N 1
ATOM 2283 C CA . ASN A 1 278 ? 15.839 -14.967 -8.196 1.00 85.19 278 ASN A CA 1
ATOM 2284 C C . ASN A 1 278 ? 14.490 -14.667 -7.521 1.00 85.19 278 ASN A C 1
ATOM 2286 O O . ASN A 1 278 ? 14.012 -15.516 -6.777 1.00 85.19 278 ASN A O 1
ATOM 2290 N N . LEU A 1 279 ? 13.888 -13.488 -7.743 1.00 86.75 279 LEU A N 1
ATOM 2291 C CA . LEU A 1 279 ? 12.606 -13.095 -7.132 1.00 86.75 279 LEU A CA 1
ATOM 2292 C C . LEU A 1 279 ? 12.588 -13.263 -5.602 1.00 86.75 279 LEU A C 1
ATOM 2294 O O . LEU A 1 279 ? 11.657 -13.815 -5.025 1.00 86.75 279 LEU A O 1
ATOM 2298 N N . ASP A 1 280 ? 13.641 -12.784 -4.941 1.00 89.75 280 ASP A N 1
ATOM 2299 C CA . ASP A 1 280 ? 13.757 -12.845 -3.484 1.00 89.75 280 ASP A CA 1
ATOM 2300 C C . ASP A 1 280 ? 12.707 -11.949 -2.799 1.00 89.75 280 ASP A C 1
ATOM 2302 O O . ASP A 1 280 ? 12.796 -10.716 -2.826 1.00 89.75 280 ASP A O 1
ATOM 2306 N N . GLU A 1 281 ? 11.712 -12.580 -2.172 1.00 90.88 281 GLU A N 1
ATOM 2307 C CA . GLU A 1 281 ? 10.596 -11.909 -1.504 1.00 90.88 281 GLU A CA 1
ATOM 2308 C C . GLU A 1 281 ? 11.040 -11.105 -0.271 1.00 90.88 281 GLU A C 1
ATOM 2310 O O . GLU A 1 281 ? 10.509 -10.021 -0.014 1.00 90.88 281 GLU A O 1
ATOM 2315 N N . GLN A 1 282 ? 12.020 -11.594 0.498 1.00 89.81 282 GLN A N 1
ATOM 2316 C CA . GLN A 1 282 ? 12.491 -10.885 1.691 1.00 89.81 282 GLN A CA 1
ATOM 2317 C C . GLN A 1 282 ? 13.195 -9.599 1.284 1.00 89.81 282 GLN A C 1
ATOM 2319 O O . GLN A 1 282 ? 12.868 -8.517 1.782 1.00 89.81 282 GLN A O 1
ATOM 2324 N N . ARG A 1 283 ? 14.097 -9.701 0.304 1.00 90.31 283 ARG A N 1
ATOM 2325 C CA . ARG A 1 283 ? 14.822 -8.536 -0.200 1.00 90.31 283 ARG A CA 1
ATOM 2326 C C . ARG A 1 283 ? 13.897 -7.536 -0.885 1.00 90.31 283 ARG A C 1
ATOM 2328 O O . ARG A 1 283 ? 14.117 -6.328 -0.784 1.00 90.31 283 ARG A O 1
ATOM 2335 N N . TYR A 1 284 ? 12.852 -8.026 -1.550 1.00 92.81 284 TYR A N 1
ATOM 2336 C CA . TYR A 1 284 ? 11.807 -7.181 -2.115 1.00 92.81 284 TYR A CA 1
ATOM 2337 C C . TYR A 1 284 ? 11.057 -6.393 -1.044 1.00 92.81 284 TYR A C 1
ATOM 2339 O O . TYR A 1 284 ? 10.935 -5.177 -1.172 1.00 92.81 284 TYR A O 1
ATOM 2347 N N . LYS A 1 285 ? 10.613 -7.044 0.037 1.00 91.62 285 LYS A N 1
ATOM 2348 C CA . LYS A 1 285 ? 9.899 -6.371 1.133 1.00 91.62 285 LYS A CA 1
ATOM 2349 C C . LYS A 1 285 ? 10.741 -5.288 1.801 1.00 91.62 285 LYS A C 1
ATOM 2351 O O . LYS A 1 285 ? 10.222 -4.209 2.072 1.00 91.62 285 LYS A O 1
ATOM 2356 N N . GLU A 1 286 ? 12.027 -5.550 2.027 1.00 91.62 286 GLU A N 1
ATOM 2357 C CA . GLU A 1 286 ? 12.964 -4.553 2.566 1.00 91.62 286 GLU A CA 1
ATOM 2358 C C . GLU A 1 286 ? 13.047 -3.317 1.664 1.00 91.62 286 GLU A C 1
ATOM 2360 O O . GLU A 1 286 ? 12.882 -2.191 2.135 1.00 91.62 286 GLU A O 1
ATOM 2365 N N . LEU A 1 287 ? 13.236 -3.528 0.358 1.00 90.88 287 LEU A N 1
ATOM 2366 C CA . LEU A 1 287 ? 13.320 -2.446 -0.618 1.00 90.88 287 LEU A CA 1
ATOM 2367 C C . LEU A 1 287 ? 11.999 -1.678 -0.751 1.00 90.88 287 LEU A C 1
ATOM 2369 O O . LEU A 1 287 ? 11.998 -0.450 -0.800 1.00 90.88 287 LEU A O 1
ATOM 2373 N N . HIS A 1 288 ? 10.877 -2.394 -0.804 1.00 91.62 288 HIS A N 1
ATOM 2374 C CA . HIS A 1 288 ? 9.542 -1.813 -0.877 1.00 91.62 288 HIS A CA 1
ATOM 2375 C C . HIS A 1 288 ? 9.284 -0.889 0.320 1.00 91.62 288 HIS A C 1
ATOM 2377 O O . HIS A 1 288 ? 8.953 0.281 0.137 1.00 91.62 288 HIS A O 1
ATOM 2383 N N . LEU A 1 289 ? 9.528 -1.375 1.543 1.00 90.75 289 LEU A N 1
ATOM 2384 C CA . LEU A 1 289 ? 9.365 -0.582 2.763 1.00 90.75 289 LEU A CA 1
ATOM 2385 C C . LEU A 1 289 ? 10.292 0.634 2.788 1.00 90.75 289 LEU A C 1
ATOM 2387 O O . LEU A 1 289 ? 9.859 1.719 3.173 1.00 90.75 289 LEU A O 1
ATOM 2391 N N . GLN A 1 290 ? 11.546 0.476 2.360 1.00 90.94 290 GLN A N 1
ATOM 2392 C CA . GLN A 1 290 ? 12.486 1.589 2.274 1.00 90.94 290 GLN A CA 1
ATOM 2393 C C . GLN A 1 290 ? 11.949 2.696 1.351 1.00 90.94 290 GLN A C 1
ATOM 2395 O O . GLN A 1 290 ? 11.851 3.847 1.767 1.00 90.94 290 GLN A O 1
ATOM 2400 N N . LEU A 1 291 ? 11.538 2.352 0.129 1.00 88.50 291 LEU A N 1
ATOM 2401 C CA . LEU A 1 291 ? 11.115 3.327 -0.884 1.00 88.50 291 LEU A CA 1
ATOM 2402 C C . LEU A 1 291 ? 9.756 3.978 -0.594 1.00 88.50 291 LEU A C 1
ATOM 2404 O O . LEU A 1 291 ? 9.520 5.120 -1.008 1.00 88.50 291 LEU A O 1
ATOM 2408 N N . VAL A 1 292 ? 8.857 3.264 0.089 1.00 87.56 292 VAL A N 1
ATOM 2409 C CA . VAL A 1 292 ? 7.591 3.824 0.585 1.00 87.56 292 VAL A CA 1
ATOM 2410 C C . VAL A 1 292 ? 7.875 4.844 1.690 1.00 87.56 292 VAL A C 1
ATOM 2412 O O . VAL A 1 292 ? 7.356 5.958 1.639 1.00 87.56 292 VAL A O 1
ATOM 2415 N N . ASN A 1 293 ? 8.760 4.512 2.634 1.00 85.00 293 ASN A N 1
ATOM 2416 C CA . ASN A 1 293 ? 9.087 5.390 3.758 1.00 85.00 293 ASN A CA 1
ATOM 2417 C C . ASN A 1 293 ? 9.924 6.610 3.355 1.00 85.00 293 ASN A C 1
ATOM 2419 O O . ASN A 1 293 ? 9.701 7.688 3.897 1.00 85.00 293 ASN A O 1
ATOM 2423 N N . GLU A 1 294 ? 10.831 6.482 2.381 1.00 80.50 294 GLU A N 1
ATOM 2424 C CA . GLU A 1 294 ? 11.602 7.618 1.849 1.00 80.50 294 GLU A CA 1
ATOM 2425 C C . GLU A 1 294 ? 10.685 8.757 1.372 1.00 80.50 294 GLU A C 1
ATOM 2427 O O . GLU A 1 294 ? 10.981 9.928 1.612 1.00 80.50 294 GLU A O 1
ATOM 2432 N N . SER A 1 295 ? 9.528 8.415 0.792 1.00 59.84 295 SER A N 1
ATOM 2433 C CA . SER A 1 295 ? 8.536 9.392 0.321 1.00 59.84 295 SER A CA 1
ATOM 2434 C C . SER A 1 295 ? 7.864 10.157 1.471 1.00 59.84 295 SER A C 1
ATOM 2436 O O . SER A 1 295 ? 7.518 11.320 1.301 1.00 59.84 295 SER A O 1
ATOM 2438 N N . LEU A 1 296 ? 7.724 9.543 2.653 1.00 55.47 296 LEU A N 1
ATOM 2439 C CA . LEU A 1 296 ? 7.120 10.174 3.837 1.00 55.47 296 LEU A CA 1
ATOM 2440 C C . LEU A 1 296 ? 8.064 11.188 4.508 1.00 55.47 296 LEU A C 1
ATOM 2442 O O . LEU A 1 296 ? 7.613 12.152 5.124 1.00 55.47 296 LEU A O 1
ATOM 2446 N N . THR A 1 297 ? 9.379 10.986 4.399 1.00 51.75 297 THR A N 1
ATOM 2447 C CA . THR A 1 297 ? 10.396 11.891 4.966 1.00 51.75 297 THR A CA 1
ATOM 2448 C C . THR A 1 297 ? 10.597 13.181 4.173 1.00 51.75 297 THR A C 1
ATOM 2450 O O . THR A 1 297 ? 11.049 14.175 4.743 1.00 51.75 297 THR A O 1
ATOM 2453 N N . ASP A 1 298 ? 10.268 13.205 2.881 1.00 49.78 298 ASP A N 1
ATOM 2454 C CA . ASP A 1 298 ? 10.394 14.422 2.068 1.00 49.78 298 ASP A CA 1
ATOM 2455 C C . ASP A 1 298 ? 9.246 15.413 2.324 1.00 49.78 298 ASP A C 1
ATOM 2457 O O . ASP A 1 298 ? 9.495 16.621 2.362 1.00 49.78 298 ASP A O 1
ATOM 2461 N N . ASP A 1 299 ? 8.044 14.929 2.655 1.00 46.94 299 ASP A N 1
ATOM 2462 C CA . ASP A 1 299 ? 6.923 15.776 3.100 1.00 46.94 299 ASP A CA 1
ATOM 2463 C C . ASP A 1 299 ? 7.211 16.473 4.445 1.00 46.94 299 ASP A C 1
ATOM 2465 O O . ASP A 1 299 ? 6.753 17.589 4.691 1.00 46.94 299 ASP A O 1
ATOM 2469 N N . GLN A 1 300 ? 8.049 15.881 5.305 1.00 46.47 300 GLN A N 1
ATOM 2470 C CA . GLN A 1 300 ? 8.471 16.501 6.570 1.00 46.47 300 GLN A CA 1
ATOM 2471 C C . GLN A 1 300 ? 9.524 17.607 6.394 1.00 46.47 300 GLN A C 1
ATOM 2473 O O . GLN A 1 300 ? 9.693 18.433 7.292 1.00 46.47 300 GLN A O 1
ATOM 2478 N N . ARG A 1 301 ? 10.213 17.678 5.244 1.00 45.41 301 ARG A N 1
ATOM 2479 C CA . ARG A 1 301 ? 11.182 18.752 4.944 1.00 45.41 301 ARG A CA 1
ATOM 2480 C C . ARG A 1 301 ? 10.536 20.025 4.390 1.00 45.41 301 ARG A C 1
ATOM 2482 O O . ARG A 1 301 ? 11.230 21.030 4.261 1.00 45.41 301 ARG A O 1
ATOM 2489 N N . GLN A 1 302 ? 9.234 20.008 4.087 1.00 42.28 302 GLN A N 1
ATOM 2490 C CA . GLN A 1 302 ? 8.500 21.159 3.540 1.00 42.28 302 GLN A CA 1
ATOM 2491 C C . GLN A 1 302 ? 7.653 21.929 4.570 1.00 42.28 302 GLN A C 1
ATOM 2493 O O . GLN A 1 302 ? 6.832 22.761 4.189 1.00 42.28 302 GLN A O 1
ATOM 2498 N N . LEU A 1 303 ? 7.864 21.729 5.876 1.00 31.81 303 LEU A N 1
ATOM 2499 C CA . LEU A 1 303 ? 7.370 22.670 6.887 1.00 31.81 303 LEU A CA 1
ATOM 2500 C C . LEU A 1 303 ? 8.348 23.854 6.983 1.00 31.81 303 LEU A C 1
ATOM 2502 O O . LEU A 1 303 ? 9.491 23.653 7.401 1.00 31.81 303 LEU A O 1
ATOM 2506 N N . PRO A 1 304 ? 7.956 25.090 6.617 1.00 36.91 304 PRO A N 1
ATOM 2507 C CA . PRO A 1 304 ? 8.833 26.234 6.789 1.00 36.91 304 PRO A CA 1
ATOM 2508 C C . PRO A 1 304 ? 9.052 26.477 8.283 1.00 36.91 304 PRO A C 1
ATOM 2510 O O . PRO A 1 304 ? 8.117 26.751 9.037 1.00 36.91 304 PRO A O 1
ATOM 2513 N N . SER A 1 305 ? 10.315 26.415 8.697 1.00 33.75 305 SER A N 1
ATOM 2514 C CA . SER A 1 305 ? 10.830 26.959 9.949 1.00 33.75 305 SER A CA 1
ATOM 2515 C C . SER A 1 305 ? 10.632 28.477 9.966 1.00 33.75 305 SER A C 1
ATOM 2517 O O . SER A 1 305 ? 11.559 29.249 9.735 1.00 33.75 305 SER A O 1
ATOM 2519 N N . ASN A 1 306 ? 9.398 28.913 10.203 1.00 38.44 306 ASN A N 1
ATOM 2520 C CA . ASN A 1 306 ? 9.040 30.313 10.343 1.00 38.44 306 ASN A CA 1
ATOM 2521 C C . ASN A 1 306 ? 9.023 30.665 11.832 1.00 38.44 306 ASN A C 1
ATOM 2523 O O . ASN A 1 306 ? 7.966 30.778 12.440 1.00 38.44 306 ASN A O 1
ATOM 2527 N N . GLN A 1 307 ? 10.212 30.762 12.432 1.00 41.25 307 GLN A N 1
ATOM 2528 C CA . GLN A 1 307 ? 10.423 31.362 13.754 1.00 41.25 307 GLN A CA 1
ATOM 2529 C C . GLN A 1 307 ? 11.923 31.586 13.998 1.00 41.25 307 GLN A C 1
ATOM 2531 O O . GLN A 1 307 ? 12.505 30.998 14.897 1.00 41.25 307 GLN A O 1
ATOM 2536 N N . GLN A 1 308 ? 12.573 32.415 13.172 1.00 40.12 308 GLN A N 1
ATOM 2537 C CA . GLN A 1 308 ? 13.881 33.007 13.502 1.00 40.12 308 GLN A CA 1
ATOM 2538 C C . GLN A 1 308 ? 14.262 34.145 12.535 1.00 40.12 308 GLN A C 1
ATOM 2540 O O . GLN A 1 308 ? 15.287 34.091 11.873 1.00 40.12 308 GLN A O 1
ATOM 2545 N N . SER A 1 309 ? 13.440 35.198 12.437 1.00 34.44 309 SER A N 1
ATOM 2546 C CA . SER A 1 309 ? 13.886 36.485 11.861 1.00 34.44 309 SER A CA 1
ATOM 2547 C C . SER A 1 309 ? 12.899 37.639 12.107 1.00 34.44 309 SER A C 1
ATOM 2549 O O . SER A 1 309 ? 12.509 38.320 11.165 1.00 34.44 309 SER A O 1
ATOM 2551 N N . VAL A 1 310 ? 12.449 37.880 13.346 1.00 33.81 310 VAL A N 1
ATOM 2552 C CA . VAL A 1 310 ? 11.696 39.120 13.679 1.00 33.81 310 VAL A CA 1
ATOM 2553 C C . VAL A 1 310 ? 12.138 39.735 15.019 1.00 33.81 310 VAL A C 1
ATOM 2555 O O . VAL A 1 310 ? 11.391 40.468 15.654 1.00 33.81 310 VAL A O 1
ATOM 2558 N N . THR A 1 311 ? 13.378 39.496 15.467 1.00 33.09 311 THR A N 1
ATOM 2559 C CA . THR A 1 311 ? 13.845 40.066 16.752 1.00 33.09 311 THR A CA 1
ATOM 2560 C C . THR A 1 311 ? 15.240 40.689 16.722 1.00 33.09 311 THR A C 1
ATOM 2562 O O . THR A 1 311 ? 15.855 40.843 17.771 1.00 33.09 311 THR A O 1
ATOM 2565 N N . GLU A 1 312 ? 15.736 41.120 15.556 1.00 35.72 312 GLU A N 1
ATOM 2566 C CA . GLU A 1 312 ? 17.027 41.837 15.474 1.00 35.72 312 GLU A CA 1
ATOM 2567 C C . GLU A 1 312 ? 16.996 43.201 14.765 1.00 35.72 312 GLU A C 1
ATOM 2569 O O . GLU A 1 312 ? 18.025 43.864 14.677 1.00 35.72 312 GLU A O 1
ATOM 2574 N N . GLN A 1 313 ? 15.830 43.715 14.355 1.00 34.50 313 GLN A N 1
ATOM 2575 C CA . GLN A 1 313 ? 15.750 45.050 13.730 1.00 34.50 313 GLN A CA 1
ATOM 2576 C C . GLN A 1 313 ? 15.331 46.200 14.663 1.00 34.50 313 GLN A C 1
ATOM 2578 O O . GLN A 1 313 ? 15.266 47.341 14.220 1.00 34.50 313 GLN A O 1
ATOM 2583 N N . HIS A 1 314 ? 15.163 45.962 15.970 1.00 35.69 314 HIS A N 1
ATOM 2584 C CA . HIS A 1 314 ? 14.828 47.021 16.943 1.00 35.69 314 HIS A CA 1
ATOM 2585 C C . HIS A 1 314 ? 15.903 47.311 18.008 1.00 35.69 314 HIS A C 1
ATOM 2587 O O . HIS A 1 314 ? 15.590 47.832 19.075 1.00 35.69 314 HIS A O 1
ATOM 2593 N N . LYS A 1 315 ? 17.187 47.029 17.730 1.00 34.44 315 LYS A N 1
ATOM 2594 C CA . LYS A 1 315 ? 18.298 47.402 18.638 1.00 34.44 315 LYS A CA 1
ATOM 2595 C C . LYS A 1 315 ? 19.427 48.252 18.046 1.00 34.44 315 LYS A C 1
ATOM 2597 O O . LYS A 1 315 ? 20.328 48.617 18.790 1.00 34.44 315 LYS A O 1
ATOM 2602 N N . ASN A 1 316 ? 19.349 48.674 16.783 1.00 34.47 316 ASN A N 1
ATOM 2603 C CA . ASN A 1 316 ? 20.370 49.540 16.168 1.00 34.47 316 ASN A CA 1
ATOM 2604 C C . ASN A 1 316 ? 19.863 50.950 15.839 1.00 34.47 316 ASN A C 1
ATOM 2606 O O . ASN A 1 316 ? 20.142 51.499 14.778 1.00 34.47 316 ASN A O 1
ATOM 2610 N N . SER A 1 317 ? 19.153 51.568 16.779 1.00 38.19 317 SER A N 1
ATOM 2611 C CA . SER A 1 317 ? 18.873 53.003 16.744 1.00 38.19 317 SER A CA 1
ATOM 2612 C C . SER A 1 317 ? 19.247 53.648 18.071 1.00 38.19 317 SER A C 1
ATOM 2614 O O . SER A 1 317 ? 18.384 54.199 18.737 1.00 38.19 317 SER A O 1
ATOM 2616 N N . HIS A 1 318 ? 20.518 53.578 18.471 1.00 33.00 318 HIS A N 1
ATOM 2617 C CA . HIS A 1 318 ? 21.113 54.589 19.345 1.00 33.00 318 HIS A CA 1
ATOM 2618 C C . HIS A 1 318 ? 22.646 54.571 19.287 1.00 33.00 318 HIS A C 1
ATOM 2620 O O . HIS A 1 318 ? 23.295 53.543 19.467 1.00 33.00 318 HIS A O 1
ATOM 2626 N N . THR A 1 319 ? 23.194 55.783 19.165 1.00 33.00 319 THR A N 1
ATOM 2627 C CA . THR A 1 319 ? 24.572 56.209 19.465 1.00 33.00 319 THR A CA 1
ATOM 2628 C C . THR A 1 319 ? 25.668 55.931 18.428 1.00 33.00 319 THR A C 1
ATOM 2630 O O . THR A 1 319 ? 26.307 54.882 18.430 1.00 33.00 319 THR A O 1
ATOM 2633 N N . LYS A 1 320 ? 25.991 56.966 17.635 1.00 35.53 320 LYS A N 1
ATOM 2634 C CA . LYS A 1 320 ? 27.340 57.569 17.583 1.00 35.53 320 LYS A CA 1
ATOM 2635 C C . LYS A 1 320 ? 27.319 58.879 16.786 1.00 35.53 320 LYS A C 1
ATOM 2637 O O . LYS A 1 320 ? 27.505 58.897 15.574 1.00 35.53 320 LYS A O 1
ATOM 2642 N N . GLU A 1 321 ? 27.137 59.980 17.509 1.00 37.44 321 GLU A N 1
ATOM 2643 C CA . GLU A 1 321 ? 27.685 61.278 17.120 1.00 37.44 321 GLU A CA 1
ATOM 2644 C C . GLU A 1 321 ? 29.219 61.219 17.202 1.00 37.44 321 GLU A C 1
ATOM 2646 O O . GLU A 1 321 ? 29.784 60.697 18.168 1.00 37.44 321 GLU A O 1
ATOM 2651 N N . LYS A 1 322 ? 29.905 61.780 16.203 1.00 36.66 322 LYS A N 1
ATOM 2652 C CA . LYS A 1 322 ? 31.273 62.286 16.357 1.00 36.66 322 LYS A CA 1
ATOM 2653 C C . LYS A 1 322 ? 31.428 63.610 15.599 1.00 36.66 322 LYS A C 1
ATOM 2655 O O . LYS A 1 322 ? 30.800 63.784 14.555 1.00 36.66 322 LYS A O 1
ATOM 2660 N N . PRO A 1 323 ? 32.248 64.536 16.123 1.00 39.62 323 PRO A N 1
ATOM 2661 C CA . PRO A 1 323 ? 32.201 65.949 15.776 1.00 39.62 323 PRO A CA 1
ATOM 2662 C C . PRO A 1 323 ? 33.086 66.271 14.566 1.00 39.62 323 PRO A C 1
ATOM 2664 O O . PRO A 1 323 ? 34.188 65.737 14.426 1.00 39.62 323 PRO A O 1
ATOM 2667 N N . LYS A 1 324 ? 32.626 67.195 13.716 1.00 38.53 324 LYS A N 1
ATOM 2668 C CA . LYS A 1 324 ? 33.477 67.912 12.757 1.00 38.53 324 LYS A CA 1
ATOM 2669 C C . LYS A 1 324 ? 33.959 69.202 13.418 1.00 38.53 324 LYS A C 1
ATOM 2671 O O . LYS A 1 324 ? 33.160 70.104 13.635 1.00 38.53 324 LYS A O 1
ATOM 2676 N N . ASN A 1 325 ? 35.256 69.270 13.711 1.00 41.56 325 ASN A N 1
ATOM 2677 C CA . ASN A 1 325 ? 35.945 70.524 13.997 1.00 41.56 325 ASN A CA 1
ATOM 2678 C C . ASN A 1 325 ? 36.415 71.178 12.692 1.00 41.56 325 ASN A C 1
ATOM 2680 O O . ASN A 1 325 ? 36.823 70.507 11.744 1.00 41.56 325 ASN A O 1
ATOM 2684 N N . GLU A 1 326 ? 36.317 72.501 12.691 1.00 45.22 326 GLU A N 1
ATOM 2685 C CA . GLU A 1 326 ? 36.636 73.450 11.632 1.00 45.22 326 GLU A CA 1
ATOM 2686 C C . GLU A 1 326 ? 38.146 73.674 11.381 1.00 45.22 326 GLU A C 1
ATOM 2688 O O . GLU A 1 326 ? 38.953 73.638 12.305 1.00 45.22 326 GLU A O 1
ATOM 2693 N N . LYS A 1 327 ? 38.425 74.080 10.128 1.00 43.22 327 LYS A N 1
ATOM 2694 C CA . LYS A 1 327 ? 39.424 75.063 9.641 1.00 43.22 327 LYS A CA 1
ATOM 2695 C C . LYS A 1 327 ? 40.927 74.736 9.698 1.00 43.22 327 LYS A C 1
ATOM 2697 O O . LYS A 1 327 ? 41.568 74.800 10.744 1.00 43.22 327 LYS A O 1
ATOM 2702 N N . LYS A 1 328 ? 41.519 74.671 8.501 1.00 40.78 328 LYS A N 1
ATOM 2703 C CA . LYS A 1 328 ? 42.424 75.722 8.009 1.00 40.78 328 LYS A CA 1
ATOM 2704 C C . LYS A 1 328 ? 42.303 75.872 6.501 1.00 40.78 328 LYS A C 1
ATOM 2706 O O . LYS A 1 328 ? 42.100 74.828 5.846 1.00 40.78 328 LYS A O 1
#

Foldseek 3Di:
DDDPPPDDLVRVVVCLLVPQLPDLQQRAAAEEEEDPPLCLVVLVVLDDWAEQEAALADDPVSDDLRTQEYEAHPAAPVCCVVRQHPDPCCLNVQPAFDWGQDPVGDTDGHRNSHYYYYYHVPDDPPPPDVDDHDYDDDPVVNVVSVVVSVVVVVVVLVVVCVVDVVDHDDDDDDQWDDDDQWIWGQDPNDTFIAGDDDPPDDLDQPAPPDPDDPVSVLVSLLVQLLVLLQGGPWLVRSVVSNVVSLVSNVVSPHDPVSNVVSVCVNCVVQVNNCSVPPVDGVSSNVSNVVSNVVVVVVVVVPDDPPDPDDPDPPPPPDDDDDDDDDDD